Protein AF-G4TSS4-F1 (afdb_monomer_lite)

Structure (mmCIF, N/CA/C/O backbone):
data_AF-G4TSS4-F1
#
_entry.id   AF-G4TSS4-F1
#
loop_
_atom_site.group_PDB
_atom_site.id
_atom_site.type_symbol
_atom_site.label_atom_id
_atom_site.label_alt_id
_atom_site.label_comp_id
_atom_site.label_asym_id
_atom_site.label_entity_id
_atom_site.label_seq_id
_atom_site.pdbx_PDB_ins_code
_atom_site.Cartn_x
_atom_site.Cartn_y
_atom_site.Cartn_z
_atom_site.occupancy
_atom_site.B_iso_or_equiv
_atom_site.auth_seq_id
_atom_site.auth_comp_id
_atom_site.auth_asym_id
_atom_site.auth_atom_id
_atom_site.pdbx_PDB_model_num
ATOM 1 N N . MET A 1 1 ? -22.239 -10.838 -35.603 1.00 52.31 1 MET A N 1
ATOM 2 C CA . MET A 1 1 ? -21.293 -9.708 -35.626 1.00 52.31 1 MET A CA 1
ATOM 3 C C . MET A 1 1 ? -22.131 -8.462 -35.728 1.00 52.31 1 MET A C 1
ATOM 5 O O . MET A 1 1 ? -22.803 -8.299 -36.740 1.00 52.31 1 MET A O 1
ATOM 9 N N . ASP A 1 2 ? -22.192 -7.670 -34.664 1.00 73.00 2 ASP A N 1
ATOM 10 C CA . ASP A 1 2 ? -22.984 -6.444 -34.671 1.00 73.00 2 ASP A CA 1
ATOM 11 C C . ASP A 1 2 ? -22.408 -5.481 -35.719 1.00 73.00 2 ASP A C 1
ATOM 13 O O . ASP A 1 2 ? -21.207 -5.193 -35.676 1.00 73.00 2 ASP A O 1
ATOM 17 N N . PRO A 1 3 ? -23.214 -4.982 -36.671 1.00 75.56 3 PRO A N 1
ATOM 18 C CA . PRO A 1 3 ? -22.722 -4.120 -37.749 1.00 75.56 3 PRO A CA 1
ATOM 19 C C . PRO A 1 3 ? -22.049 -2.848 -37.211 1.00 75.56 3 PRO A C 1
ATOM 21 O O . PRO A 1 3 ? -21.046 -2.397 -37.754 1.00 75.56 3 PRO A O 1
ATOM 24 N N . GLN A 1 4 ? -22.509 -2.346 -36.062 1.00 80.06 4 GLN A N 1
ATOM 25 C CA . GLN A 1 4 ? -21.927 -1.189 -35.378 1.00 80.06 4 GLN A CA 1
ATOM 26 C C . GLN A 1 4 ? -20.509 -1.449 -34.836 1.00 80.06 4 GLN A C 1
ATOM 28 O O . GLN A 1 4 ? -19.672 -0.550 -34.829 1.00 80.06 4 GLN A O 1
ATOM 33 N N . ARG A 1 5 ? -20.200 -2.682 -34.410 1.00 82.69 5 ARG A N 1
ATOM 34 C CA . ARG A 1 5 ? -18.855 -3.049 -33.926 1.00 82.69 5 ARG A CA 1
ATOM 35 C C . ARG A 1 5 ? -17.846 -3.126 -35.071 1.00 82.69 5 ARG A C 1
ATOM 37 O O . ARG A 1 5 ? -16.692 -2.740 -34.897 1.00 82.69 5 ARG A O 1
ATOM 44 N N . ALA A 1 6 ? -18.284 -3.581 -36.245 1.00 83.94 6 ALA A N 1
ATOM 45 C CA . ALA A 1 6 ? -17.448 -3.627 -37.441 1.00 83.94 6 ALA A CA 1
ATOM 46 C C . ALA A 1 6 ? -17.073 -2.218 -37.936 1.00 83.94 6 ALA A C 1
ATOM 48 O O . ALA A 1 6 ? -15.916 -1.982 -38.282 1.00 83.94 6 ALA A O 1
ATOM 49 N N . GLU A 1 7 ? -18.011 -1.266 -37.893 1.00 87.56 7 GLU A N 1
ATOM 50 C CA . GLU A 1 7 ? -17.749 0.133 -38.259 1.00 87.56 7 GLU A CA 1
ATOM 51 C C . GLU A 1 7 ? -16.741 0.807 -37.313 1.00 87.56 7 GLU A C 1
ATOM 53 O O . GLU A 1 7 ? -15.805 1.459 -37.778 1.00 87.56 7 GLU A O 1
ATOM 58 N N . LEU A 1 8 ? -16.861 0.592 -35.997 1.00 87.62 8 LEU A N 1
ATOM 59 C CA . LEU A 1 8 ? -15.898 1.103 -35.009 1.00 87.62 8 LEU A CA 1
ATOM 60 C C . LEU A 1 8 ? -14.488 0.536 -35.228 1.00 87.62 8 LEU A C 1
ATOM 62 O O . LEU A 1 8 ? -13.498 1.264 -35.140 1.00 87.62 8 LEU A O 1
ATOM 66 N N . MET A 1 9 ? -14.384 -0.752 -35.563 1.00 87.69 9 MET A N 1
ATOM 67 C CA . MET A 1 9 ? -13.105 -1.395 -35.875 1.00 87.69 9 MET A CA 1
ATOM 68 C C . MET A 1 9 ? -12.478 -0.824 -37.154 1.00 87.69 9 MET A C 1
ATOM 70 O O . MET A 1 9 ? -11.274 -0.580 -37.196 1.00 87.69 9 MET A O 1
ATOM 74 N N . GLN A 1 10 ? -13.284 -0.550 -38.182 1.00 86.69 10 GLN A N 1
ATOM 75 C CA . GLN A 1 10 ? -12.811 0.055 -39.427 1.00 86.69 10 GLN A CA 1
ATOM 76 C C . GLN A 1 10 ? -12.318 1.495 -39.216 1.00 86.69 10 GLN A C 1
ATOM 78 O O . GLN A 1 10 ? -11.267 1.863 -39.743 1.00 86.69 10 GLN A O 1
ATOM 83 N N . GLN A 1 11 ? -13.020 2.280 -38.392 1.00 88.38 11 GLN A N 1
ATOM 84 C CA . GLN A 1 11 ? -12.595 3.624 -37.983 1.00 88.38 11 GLN A CA 1
ATOM 85 C C . GLN A 1 11 ? -11.304 3.597 -37.153 1.00 88.38 11 GLN A C 1
ATOM 87 O O . GLN A 1 11 ? -10.443 4.461 -37.313 1.00 88.38 11 GLN A O 1
ATOM 92 N N . ALA A 1 12 ? -11.130 2.589 -36.293 1.00 89.62 12 ALA A N 1
ATOM 93 C CA . ALA A 1 12 ? -9.898 2.400 -35.533 1.00 89.62 12 ALA A CA 1
ATOM 94 C C . ALA A 1 12 ? -8.706 2.065 -36.441 1.00 89.62 12 ALA A C 1
ATOM 96 O O . ALA A 1 12 ? -7.626 2.631 -36.274 1.00 89.62 12 ALA A O 1
ATOM 97 N N . ILE A 1 13 ? -8.900 1.195 -37.436 1.00 89.81 13 ILE A N 1
ATOM 98 C CA . ILE A 1 13 ? -7.860 0.854 -38.416 1.00 89.81 13 ILE A CA 1
ATOM 99 C C . ILE A 1 13 ? -7.505 2.080 -39.269 1.00 89.81 13 ILE A C 1
ATOM 101 O O . ILE A 1 13 ? -6.320 2.358 -39.454 1.00 89.81 13 ILE A O 1
ATOM 105 N N . SER A 1 14 ? -8.496 2.857 -39.733 1.00 88.44 14 SER A N 1
ATOM 106 C CA . SER A 1 14 ? -8.227 4.080 -40.500 1.00 88.44 14 SER A CA 1
ATOM 107 C C . SER A 1 14 ? -7.489 5.122 -39.656 1.00 88.44 14 SER A C 1
ATOM 109 O O . SER A 1 14 ? -6.502 5.686 -40.124 1.00 88.44 14 SER A O 1
ATOM 111 N N . PHE A 1 15 ? -7.893 5.310 -38.393 1.00 89.81 15 PHE A N 1
ATOM 112 C CA . PHE A 1 15 ? -7.214 6.188 -37.440 1.00 89.81 15 PHE A CA 1
ATOM 113 C C . PHE A 1 15 ? -5.762 5.759 -37.225 1.00 89.81 15 PHE A C 1
ATOM 115 O O . PHE A 1 15 ? -4.877 6.591 -37.329 1.00 89.81 15 PHE A O 1
ATOM 122 N N . LEU A 1 16 ? -5.478 4.473 -37.002 1.00 88.56 16 LEU A N 1
ATOM 123 C CA . LEU A 1 16 ? -4.110 3.966 -36.806 1.00 88.56 16 LEU A CA 1
ATOM 124 C C . LEU A 1 16 ? -3.248 3.992 -38.086 1.00 88.56 16 LEU A C 1
ATOM 126 O O . LEU A 1 16 ? -2.015 3.942 -38.011 1.00 88.56 16 LEU A O 1
ATOM 130 N N . SER A 1 17 ? -3.882 4.058 -39.260 1.00 86.44 17 SER A N 1
ATOM 131 C CA . SER A 1 17 ? -3.203 4.161 -40.555 1.00 86.44 17 SER A CA 1
ATOM 132 C C . SER A 1 17 ? -2.814 5.593 -40.952 1.00 86.44 17 SER A C 1
ATOM 134 O O . SER A 1 17 ? -1.936 5.769 -41.800 1.00 86.44 17 SER A O 1
ATOM 136 N N . ASP A 1 18 ? -3.425 6.601 -40.326 1.00 88.69 18 ASP A N 1
ATOM 137 C CA . ASP A 1 18 ? -3.193 8.018 -40.611 1.00 88.69 18 ASP A CA 1
ATOM 138 C C . ASP A 1 18 ? -1.771 8.457 -40.179 1.00 88.69 18 ASP A C 1
ATOM 140 O O . ASP A 1 18 ? -1.345 8.189 -39.050 1.00 88.69 18 ASP A O 1
ATOM 144 N N . PRO A 1 19 ? -0.998 9.141 -41.043 1.00 84.12 19 PRO A N 1
ATOM 145 C CA . PRO A 1 19 ? 0.304 9.706 -40.688 1.00 84.12 19 PRO A CA 1
ATOM 146 C C . PRO A 1 19 ? 0.312 10.568 -39.415 1.00 84.12 19 PRO A C 1
ATOM 148 O O . PRO A 1 19 ? 1.272 10.499 -38.647 1.00 84.12 19 PRO A O 1
ATOM 151 N N . HIS A 1 20 ? -0.745 11.344 -39.157 1.00 79.12 20 HIS A N 1
ATOM 152 C CA . HIS A 1 20 ? -0.801 12.273 -38.020 1.00 79.12 20 HIS A CA 1
ATOM 153 C C . HIS A 1 20 ? -1.006 11.576 -36.670 1.00 79.12 20 HIS A C 1
ATOM 155 O O . HIS A 1 20 ? -0.602 12.083 -35.622 1.00 79.12 20 HIS A O 1
ATOM 161 N N . THR A 1 21 ? -1.606 10.389 -36.668 1.00 82.88 21 THR A N 1
ATOM 162 C CA . THR A 1 21 ? -1.812 9.601 -35.448 1.00 82.88 21 THR A CA 1
ATOM 163 C C . THR A 1 21 ? -0.591 8.737 -35.150 1.00 82.88 21 THR A C 1
ATOM 165 O O . THR A 1 21 ? -0.293 8.473 -33.986 1.00 82.88 21 THR A O 1
ATOM 168 N N . ARG A 1 22 ? 0.185 8.350 -36.172 1.00 78.69 22 ARG A N 1
ATOM 169 C CA . ARG A 1 22 ? 1.443 7.603 -36.012 1.00 78.69 22 ARG A CA 1
ATOM 170 C C . ARG A 1 22 ? 2.522 8.384 -35.275 1.00 78.69 22 ARG A C 1
ATOM 172 O O . ARG A 1 22 ? 3.312 7.762 -34.571 1.00 78.69 22 ARG A O 1
ATOM 179 N N . SER A 1 23 ? 2.532 9.713 -35.389 1.00 80.12 23 SER A N 1
ATOM 180 C CA . SER A 1 23 ? 3.432 10.578 -34.616 1.00 80.12 23 SER A CA 1
ATOM 181 C C . SER A 1 23 ? 3.071 10.677 -33.129 1.00 80.12 23 SER A C 1
ATOM 183 O O . SER A 1 23 ? 3.884 11.155 -32.344 1.00 80.12 23 SER A O 1
ATOM 185 N N . SER A 1 24 ? 1.876 10.232 -32.722 1.00 83.75 24 SER A N 1
ATOM 186 C CA . SER A 1 24 ? 1.467 10.210 -31.313 1.00 83.75 24 SER A CA 1
ATOM 187 C C . SER A 1 24 ? 1.945 8.943 -30.591 1.00 83.75 24 SER A C 1
ATOM 189 O O . SER A 1 24 ? 2.143 7.874 -31.188 1.00 83.75 24 SER A O 1
ATOM 191 N N . THR A 1 25 ? 2.143 9.045 -29.275 1.00 88.06 25 THR A N 1
ATOM 192 C CA . THR A 1 25 ? 2.622 7.910 -28.472 1.00 88.06 25 THR A CA 1
ATOM 193 C C . THR A 1 25 ? 1.610 6.759 -28.488 1.00 88.06 25 THR A C 1
ATOM 195 O O . THR A 1 25 ? 0.409 6.949 -28.689 1.00 88.06 25 THR A O 1
ATOM 198 N N . LEU A 1 26 ? 2.084 5.523 -28.315 1.00 85.69 26 LEU A N 1
ATOM 199 C CA . LEU A 1 26 ? 1.218 4.337 -28.358 1.00 85.69 26 LEU A CA 1
ATOM 200 C C . LEU A 1 26 ? 0.150 4.371 -27.249 1.00 85.69 26 LEU A C 1
ATOM 202 O O . LEU A 1 26 ? -0.999 4.022 -27.501 1.00 85.69 26 LEU A O 1
ATOM 206 N N . VAL A 1 27 ? 0.501 4.896 -26.072 1.00 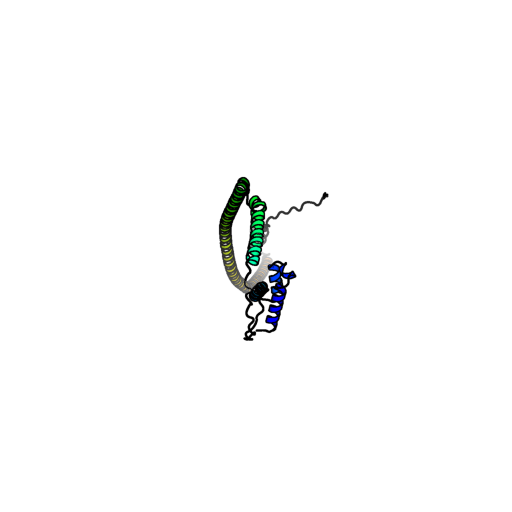88.94 27 VAL A N 1
ATOM 207 C CA . VAL A 1 27 ? -0.416 5.089 -24.937 1.00 88.94 27 VAL A CA 1
ATOM 208 C C . VAL A 1 27 ? -1.569 6.031 -25.298 1.00 88.94 27 VAL A C 1
ATOM 210 O O . VAL A 1 27 ? -2.727 5.700 -25.063 1.00 88.94 27 VAL A O 1
ATOM 213 N N . GLN A 1 28 ? -1.281 7.163 -25.952 1.00 88.44 28 GLN A N 1
ATOM 214 C CA . GLN A 1 28 ? -2.312 8.117 -26.383 1.00 88.44 28 GLN A CA 1
ATOM 215 C C . GLN A 1 28 ? -3.265 7.522 -27.427 1.00 88.44 28 GLN A C 1
ATOM 217 O O . GLN A 1 28 ? -4.465 7.794 -27.400 1.00 88.44 28 GLN A O 1
ATOM 222 N N . ARG A 1 29 ? -2.752 6.676 -28.331 1.00 88.25 29 ARG A N 1
ATOM 223 C CA . ARG A 1 29 ? -3.579 5.972 -29.324 1.00 88.25 29 ARG A CA 1
ATOM 224 C C . ARG A 1 29 ? -4.501 4.944 -28.681 1.00 88.25 29 ARG A C 1
ATOM 226 O O . ARG A 1 29 ? -5.664 4.876 -29.066 1.00 88.25 29 ARG A O 1
ATOM 233 N N . ILE A 1 30 ? -4.006 4.180 -27.706 1.00 89.75 30 ILE A N 1
ATOM 234 C CA . ILE A 1 30 ? -4.825 3.216 -26.957 1.00 89.75 30 ILE A CA 1
ATOM 235 C C . ILE A 1 30 ? -5.933 3.951 -26.204 1.00 89.75 30 ILE A C 1
ATOM 237 O O . ILE A 1 30 ? -7.099 3.627 -26.395 1.00 89.75 30 ILE A O 1
ATOM 241 N N . GLN A 1 31 ? -5.597 5.006 -25.460 1.00 89.81 31 GLN A N 1
ATOM 242 C CA . GLN A 1 31 ? -6.573 5.766 -24.676 1.00 89.81 31 GLN A CA 1
ATOM 243 C C . GLN A 1 31 ? -7.665 6.406 -25.552 1.00 89.81 31 GLN A C 1
ATOM 245 O O . GLN A 1 31 ? -8.838 6.439 -25.177 1.00 89.81 31 GLN A O 1
ATOM 250 N N . PHE A 1 32 ? -7.312 6.880 -26.754 1.00 88.38 32 PHE A N 1
ATOM 251 C CA . PHE A 1 32 ? -8.295 7.385 -27.713 1.00 88.38 32 PHE A CA 1
ATOM 252 C C . PHE A 1 32 ? -9.234 6.279 -28.207 1.00 88.38 32 PHE A C 1
ATOM 254 O O . PHE A 1 32 ? -10.444 6.490 -28.267 1.00 88.38 32 PHE A O 1
ATOM 261 N N . LEU A 1 33 ? -8.712 5.094 -28.526 1.00 91.19 33 LEU A N 1
ATOM 262 C CA . LEU A 1 33 ? -9.530 3.965 -28.974 1.00 91.19 33 LEU A CA 1
ATOM 263 C C . LEU A 1 33 ? -10.415 3.399 -27.850 1.00 91.19 33 LEU A C 1
ATOM 265 O O . LEU A 1 33 ? -11.571 3.065 -28.103 1.00 91.19 33 LEU A O 1
ATOM 269 N N . GLU A 1 34 ? -9.932 3.391 -26.608 1.00 89.50 34 GLU A N 1
ATOM 270 C CA . GLU A 1 34 ? -10.730 3.060 -25.420 1.00 89.50 34 GLU A CA 1
ATOM 271 C C . GLU A 1 34 ? -11.867 4.071 -25.219 1.00 89.50 34 GLU A C 1
ATOM 273 O O . GLU A 1 34 ? -13.018 3.683 -25.018 1.00 89.50 34 GLU A O 1
ATOM 278 N N . SER A 1 35 ? -11.590 5.373 -25.387 1.00 87.94 35 SER A N 1
ATOM 279 C CA . SER A 1 35 ? -12.615 6.430 -25.316 1.00 87.94 35 SER A CA 1
ATOM 280 C C . SER A 1 35 ? -13.690 6.308 -26.406 1.00 87.94 35 SER A C 1
ATOM 282 O O . SER A 1 35 ? -14.817 6.771 -26.234 1.00 87.94 35 SER A O 1
ATOM 284 N N . ARG A 1 36 ? -13.360 5.653 -27.527 1.00 85.44 36 ARG A N 1
ATOM 285 C CA . ARG A 1 36 ? -14.275 5.352 -28.639 1.00 85.44 36 ARG A CA 1
ATOM 286 C C . ARG A 1 36 ? -15.096 4.078 -28.415 1.00 85.44 36 ARG A C 1
ATOM 288 O O . ARG A 1 36 ? -15.920 3.744 -29.263 1.00 85.44 36 ARG A O 1
ATOM 295 N N . GLY A 1 37 ? -14.911 3.396 -27.283 1.00 86.06 37 GLY A N 1
ATOM 296 C CA . GLY A 1 37 ? -15.676 2.209 -26.898 1.00 86.06 37 GLY A CA 1
ATOM 297 C C . GLY A 1 37 ? -15.111 0.890 -27.431 1.00 86.06 37 GLY A C 1
ATOM 298 O O . GLY A 1 37 ? -15.818 -0.125 -27.403 1.00 86.06 37 GLY A O 1
ATOM 299 N N . LEU A 1 38 ? -13.863 0.887 -27.919 1.00 85.06 38 LEU A N 1
ATOM 300 C CA . LEU A 1 38 ? -13.172 -0.349 -28.269 1.00 85.06 38 LEU A CA 1
ATOM 301 C C . LEU A 1 38 ? -12.637 -1.025 -27.007 1.00 85.06 38 LEU A C 1
ATOM 303 O O . LEU A 1 38 ? -12.094 -0.385 -26.110 1.00 85.06 38 LEU A O 1
ATOM 307 N N . THR A 1 39 ? -12.784 -2.342 -26.962 1.00 87.56 39 THR A N 1
ATOM 308 C CA . THR A 1 39 ? -12.188 -3.174 -25.913 1.00 87.56 39 THR A CA 1
ATOM 309 C C . THR A 1 39 ? -10.703 -3.412 -26.191 1.00 87.56 39 THR A C 1
ATOM 311 O O . THR A 1 39 ? -10.277 -3.388 -27.348 1.00 87.56 39 THR A O 1
ATOM 314 N N . GLY A 1 40 ? -9.905 -3.683 -25.151 1.00 84.81 40 GLY A N 1
ATOM 315 C CA . GLY A 1 40 ? -8.462 -3.931 -25.291 1.00 84.81 40 GLY A CA 1
ATOM 316 C C . GLY A 1 40 ? -8.123 -4.973 -26.368 1.00 84.81 40 GLY A C 1
ATOM 317 O O . GLY A 1 40 ? -7.256 -4.735 -27.205 1.00 84.81 40 GLY A O 1
ATOM 318 N N . ASP A 1 41 ? -8.896 -6.062 -26.447 1.00 86.25 41 ASP A N 1
ATOM 319 C CA . ASP A 1 41 ? -8.717 -7.124 -27.450 1.00 86.25 41 ASP A CA 1
ATOM 320 C C . ASP A 1 41 ? -9.011 -6.675 -28.894 1.00 86.25 41 ASP A C 1
ATOM 322 O O . ASP A 1 41 ? -8.457 -7.207 -29.862 1.00 86.25 41 ASP A O 1
ATOM 326 N N . GLU A 1 42 ? -9.925 -5.721 -29.085 1.00 88.88 42 GLU A N 1
ATOM 327 C CA . GLU A 1 42 ? -10.219 -5.119 -30.393 1.00 88.88 42 GLU A CA 1
ATOM 328 C C . GLU A 1 42 ? -9.125 -4.121 -30.794 1.00 88.88 42 GLU A C 1
ATOM 330 O O . GLU A 1 42 ? -8.719 -4.091 -31.957 1.00 88.88 42 GLU A O 1
ATOM 335 N N . ILE A 1 43 ? -8.598 -3.364 -29.827 1.00 89.62 43 ILE A N 1
ATOM 336 C CA . ILE A 1 43 ? -7.503 -2.405 -30.021 1.00 89.62 43 ILE A CA 1
ATOM 337 C C . ILE A 1 43 ? -6.230 -3.128 -30.462 1.00 89.62 43 ILE A C 1
ATOM 339 O O . ILE A 1 43 ? -5.615 -2.735 -31.455 1.00 89.62 43 ILE A O 1
ATOM 343 N N . THR A 1 44 ? -5.862 -4.222 -29.789 1.00 88.94 44 THR A N 1
ATOM 344 C CA . THR A 1 44 ? -4.694 -5.029 -30.166 1.00 88.94 44 THR A CA 1
ATOM 345 C C . THR A 1 44 ? -4.821 -5.551 -31.596 1.00 88.94 44 THR A C 1
ATOM 347 O O . THR A 1 44 ? -3.890 -5.401 -32.386 1.00 88.94 44 THR A O 1
ATOM 350 N N . ARG A 1 45 ? -5.996 -6.079 -31.973 1.00 85.44 45 ARG A N 1
ATOM 351 C CA . ARG A 1 45 ? -6.259 -6.553 -33.343 1.00 85.44 45 ARG A CA 1
ATOM 352 C C . ARG A 1 45 ? -6.163 -5.429 -34.375 1.00 85.44 45 ARG A C 1
ATOM 354 O O . ARG A 1 45 ? -5.535 -5.621 -35.416 1.00 85.44 45 ARG A O 1
ATOM 361 N N . ALA A 1 46 ? -6.724 -4.255 -34.087 1.00 87.56 46 ALA A N 1
ATOM 362 C CA . ALA A 1 46 ? -6.652 -3.099 -34.978 1.00 87.56 46 ALA A CA 1
ATOM 363 C C . ALA A 1 46 ? -5.205 -2.615 -35.186 1.00 87.56 46 ALA A C 1
ATOM 365 O O . ALA A 1 46 ? -4.824 -2.310 -36.315 1.00 87.56 46 ALA A O 1
ATOM 366 N N . ILE A 1 47 ? -4.374 -2.613 -34.135 1.00 87.50 47 ILE A N 1
ATOM 367 C CA . ILE A 1 47 ? -2.944 -2.268 -34.219 1.00 87.50 47 ILE A CA 1
ATOM 368 C C . ILE A 1 47 ? -2.182 -3.284 -35.073 1.00 87.50 47 ILE A C 1
ATOM 370 O O . ILE A 1 47 ? -1.394 -2.886 -35.932 1.00 87.50 47 ILE A O 1
ATOM 374 N N . THR A 1 48 ? -2.430 -4.584 -34.888 1.00 87.31 48 THR A N 1
ATOM 375 C CA . THR A 1 48 ? -1.803 -5.636 -35.701 1.00 87.31 48 THR A CA 1
ATOM 376 C C . THR A 1 48 ? -2.147 -5.476 -37.183 1.00 87.31 48 THR A C 1
ATOM 378 O O . THR A 1 48 ? -1.250 -5.513 -38.023 1.00 87.31 48 THR A O 1
ATOM 381 N N . ILE A 1 49 ? -3.422 -5.236 -37.508 1.00 83.75 49 ILE A N 1
ATOM 382 C CA . ILE A 1 49 ? -3.887 -5.047 -38.891 1.00 83.75 49 ILE A CA 1
ATOM 383 C C . ILE A 1 49 ? -3.313 -3.756 -39.493 1.00 83.75 49 ILE A C 1
ATOM 385 O O . ILE A 1 49 ? -2.798 -3.771 -40.611 1.00 83.75 49 ILE A O 1
ATOM 389 N N . ALA A 1 50 ? -3.336 -2.647 -38.749 1.00 83.31 50 ALA A N 1
ATOM 390 C CA . ALA A 1 50 ? -2.789 -1.372 -39.208 1.00 83.31 50 ALA A CA 1
ATOM 391 C C . ALA A 1 50 ? -1.276 -1.459 -39.475 1.00 83.31 50 ALA A C 1
ATOM 393 O O . ALA A 1 50 ? -0.797 -0.912 -40.468 1.00 83.31 50 ALA A O 1
ATOM 394 N N . ASN A 1 51 ? -0.525 -2.193 -38.650 1.00 80.62 51 ASN A N 1
ATOM 395 C CA . ASN A 1 51 ? 0.903 -2.427 -38.870 1.00 80.62 51 ASN A CA 1
ATOM 396 C C . ASN A 1 51 ? 1.154 -3.362 -40.070 1.00 80.62 51 ASN A C 1
ATOM 398 O O . ASN A 1 51 ? 2.037 -3.113 -40.884 1.00 80.62 51 ASN A O 1
ATOM 402 N N . GLN A 1 52 ? 0.323 -4.391 -40.254 1.00 74.31 52 GLN A N 1
ATOM 403 C CA . GLN A 1 52 ? 0.421 -5.302 -41.399 1.00 74.31 52 GLN A CA 1
ATOM 404 C C . GLN A 1 52 ? 0.097 -4.610 -42.734 1.00 74.31 52 GLN A C 1
ATOM 406 O O . GLN A 1 52 ? 0.709 -4.921 -43.754 1.00 74.31 52 GLN A O 1
ATOM 411 N N . SER A 1 53 ? -0.794 -3.613 -42.732 1.00 61.38 53 SER A N 1
ATOM 412 C CA . SER A 1 53 ? -1.126 -2.825 -43.927 1.00 61.38 53 SER A CA 1
ATOM 413 C C . SER A 1 53 ? 0.027 -1.944 -44.447 1.00 61.38 53 SER A C 1
ATOM 415 O O . SER A 1 53 ? 0.010 -1.548 -45.609 1.00 61.38 53 SER A O 1
ATOM 417 N N . ILE A 1 54 ? 1.069 -1.698 -43.638 1.00 55.59 54 ILE A N 1
ATOM 418 C CA . ILE A 1 54 ? 2.316 -1.032 -44.068 1.00 55.59 54 ILE A CA 1
ATOM 419 C C . ILE A 1 54 ? 3.184 -1.961 -44.927 1.00 55.59 54 ILE A C 1
ATOM 421 O O . ILE A 1 54 ? 3.889 -1.504 -45.824 1.00 55.59 54 ILE A O 1
ATOM 425 N N . VAL A 1 55 ? 3.150 -3.268 -44.657 1.00 50.84 55 VAL A N 1
ATOM 426 C CA . VAL A 1 55 ? 4.072 -4.244 -45.263 1.00 50.84 55 VAL A CA 1
ATOM 427 C C . VAL A 1 55 ? 3.629 -4.643 -46.678 1.00 50.84 55 VAL A C 1
ATOM 429 O O . VAL A 1 55 ? 4.442 -5.088 -47.481 1.00 50.84 55 VAL A O 1
ATOM 432 N N . ASN A 1 56 ? 2.370 -4.383 -47.041 1.00 47.00 56 ASN A N 1
ATOM 433 C CA . ASN A 1 56 ? 1.798 -4.717 -48.348 1.00 47.00 56 ASN A CA 1
ATOM 434 C C . ASN A 1 56 ? 1.640 -3.501 -49.282 1.00 47.00 56 ASN A C 1
ATOM 436 O O . ASN A 1 56 ? 0.710 -3.431 -50.084 1.00 47.00 56 ASN A O 1
ATOM 440 N N . GLY A 1 57 ? 2.591 -2.565 -49.239 1.00 45.28 57 GLY A N 1
ATOM 441 C CA . GLY A 1 57 ? 2.713 -1.439 -50.177 1.00 45.28 57 GLY A CA 1
ATOM 442 C C . GLY A 1 57 ? 3.183 -1.815 -51.588 1.00 45.28 57 GLY A C 1
ATOM 443 O O . GLY A 1 57 ? 3.807 -1.001 -52.263 1.00 45.28 57 GLY A O 1
ATOM 444 N N . GLY A 1 58 ? 2.912 -3.034 -52.051 1.00 43.31 58 GLY A N 1
ATOM 445 C CA . GLY A 1 58 ? 3.233 -3.399 -53.420 1.00 43.31 58 GLY A CA 1
ATOM 446 C C . GLY A 1 58 ? 3.079 -4.867 -53.721 1.00 43.31 58 GLY A C 1
ATOM 447 O O . GLY A 1 58 ? 4.082 -5.472 -54.042 1.00 43.31 58 GLY A O 1
ATOM 448 N N . GLN A 1 59 ? 1.862 -5.418 -53.674 1.00 36.38 59 GLN A N 1
ATOM 449 C CA . GLN A 1 59 ? 1.456 -6.503 -54.576 1.00 36.38 59 GLN A CA 1
ATOM 450 C C . GLN A 1 59 ? -0.054 -6.435 -54.815 1.00 36.38 59 GLN A C 1
ATOM 452 O O . GLN A 1 59 ? -0.865 -6.566 -53.902 1.00 36.38 59 GLN A O 1
ATOM 457 N N . VAL A 1 60 ? -0.406 -6.186 -56.073 1.00 42.41 60 VAL A N 1
ATOM 458 C CA . VAL A 1 60 ? -1.774 -6.216 -56.590 1.00 42.41 60 VAL A CA 1
ATOM 459 C C . VAL A 1 60 ? -2.222 -7.684 -56.665 1.00 42.41 60 VAL A C 1
ATOM 461 O O . VAL A 1 60 ? -1.465 -8.503 -57.193 1.00 42.41 60 VAL A O 1
ATOM 464 N N . PRO A 1 61 ? -3.416 -8.053 -56.167 1.00 43.16 61 PRO A N 1
ATOM 465 C CA . PRO A 1 61 ? -3.912 -9.414 -56.280 1.00 43.16 61 PRO A CA 1
ATOM 466 C C . PRO A 1 61 ? -4.545 -9.596 -57.663 1.00 43.16 61 PRO A C 1
ATOM 468 O O . PRO A 1 61 ? -5.623 -9.070 -57.932 1.00 43.16 61 PRO A O 1
ATOM 471 N N . TYR A 1 62 ? -3.886 -10.344 -58.547 1.00 37.16 62 TYR A N 1
ATOM 472 C CA . TYR A 1 62 ? -4.516 -10.826 -59.774 1.00 37.16 62 TYR A CA 1
ATOM 473 C C . TYR A 1 62 ? -5.023 -12.242 -59.549 1.00 37.16 62 TYR A C 1
ATOM 475 O O . TYR A 1 62 ? -4.267 -13.184 -59.315 1.00 37.16 62 TYR A O 1
ATOM 483 N N . THR A 1 63 ? -6.343 -12.348 -59.592 1.00 40.62 63 THR A N 1
ATOM 484 C CA . THR A 1 63 ? -7.089 -13.592 -59.659 1.00 40.62 63 THR A CA 1
ATOM 485 C C . THR A 1 63 ? -6.910 -14.237 -61.037 1.00 40.62 63 THR A C 1
ATOM 487 O O . THR A 1 63 ? -6.644 -13.580 -62.042 1.00 40.62 63 THR A O 1
ATOM 490 N N . ALA A 1 64 ? -6.992 -15.563 -61.045 1.00 44.00 64 ALA A N 1
ATOM 491 C CA . ALA A 1 64 ? -6.633 -16.451 -62.139 1.00 44.00 64 ALA A CA 1
ATOM 492 C C . ALA A 1 64 ? -7.482 -16.297 -63.420 1.00 44.00 64 ALA A C 1
ATOM 494 O O . ALA A 1 64 ? -8.707 -16.227 -63.366 1.00 44.00 64 ALA A O 1
ATOM 495 N N . GLY A 1 65 ? -6.809 -16.390 -64.572 1.00 42.25 65 GLY A N 1
ATOM 496 C CA . GLY A 1 65 ? -7.388 -16.678 -65.889 1.00 42.25 65 GLY A CA 1
ATOM 497 C C . GLY A 1 65 ? -6.282 -16.789 -66.955 1.00 42.25 65 GLY A C 1
ATOM 498 O O . GLY A 1 65 ? -5.512 -15.842 -67.101 1.00 42.25 65 GLY A O 1
ATOM 499 N N . PRO A 1 66 ? -6.129 -17.913 -67.685 1.00 44.94 66 PRO A N 1
ATOM 500 C CA . PRO A 1 66 ? -5.080 -18.042 -68.691 1.00 44.94 66 PRO A CA 1
ATOM 501 C C . PRO A 1 66 ? -5.515 -17.363 -69.997 1.00 44.94 66 PRO A C 1
ATOM 503 O O . PRO A 1 66 ? -6.404 -17.851 -70.691 1.00 44.94 66 PRO A O 1
ATOM 506 N N . ALA A 1 67 ? -4.871 -16.247 -70.344 1.00 40.78 67 ALA A N 1
ATOM 507 C CA . ALA A 1 67 ? -4.959 -15.636 -71.668 1.00 40.78 67 ALA A CA 1
ATOM 508 C C . ALA A 1 67 ? -3.647 -15.889 -72.425 1.00 40.78 67 ALA A C 1
ATOM 510 O O . ALA A 1 67 ? -2.570 -15.453 -72.023 1.00 40.78 67 ALA A O 1
ATOM 511 N N . THR A 1 68 ? -3.745 -16.639 -73.517 1.00 48.12 68 THR A N 1
ATOM 512 C CA . THR A 1 68 ? -2.659 -16.964 -74.442 1.00 48.12 68 THR A CA 1
ATOM 513 C C . THR A 1 68 ? -2.188 -15.713 -75.191 1.00 48.12 68 THR A C 1
ATOM 515 O O . THR A 1 68 ? -2.941 -15.153 -75.987 1.00 48.12 68 THR A O 1
ATOM 518 N N . LEU A 1 69 ? -0.940 -15.294 -74.971 1.00 43.22 69 LEU A N 1
ATOM 519 C CA . LEU A 1 69 ? -0.235 -14.317 -75.811 1.00 43.22 69 LEU A CA 1
ATOM 520 C C . LEU A 1 69 ? 0.393 -15.035 -77.025 1.00 43.22 69 LEU A C 1
ATOM 522 O O . LEU A 1 69 ? 0.965 -16.114 -76.844 1.00 43.22 69 LEU A O 1
ATOM 526 N N . PRO A 1 70 ? 0.324 -14.478 -78.251 1.00 44.25 70 PRO A N 1
ATOM 527 C CA . PRO A 1 70 ? 1.023 -15.042 -79.399 1.00 44.25 70 PRO A CA 1
ATOM 528 C C . PRO A 1 70 ? 2.532 -14.804 -79.246 1.00 44.25 70 PRO A C 1
ATOM 530 O O . PRO A 1 70 ? 2.975 -13.703 -78.923 1.00 44.25 70 PRO A O 1
ATOM 533 N N . GLY A 1 71 ? 3.314 -15.867 -79.441 1.00 52.62 71 GLY A N 1
ATOM 534 C CA . GLY A 1 71 ? 4.754 -15.895 -79.204 1.00 52.62 71 GLY A CA 1
ATOM 535 C C . GLY A 1 71 ? 5.535 -14.867 -80.020 1.00 52.62 71 GLY A C 1
ATOM 536 O O . GLY A 1 71 ? 5.432 -14.805 -81.244 1.00 52.62 71 GLY A O 1
ATOM 537 N N . GLN A 1 72 ? 6.380 -14.112 -79.324 1.00 44.97 72 GLN A N 1
ATOM 538 C CA . GLN A 1 72 ? 7.445 -13.320 -79.917 1.00 44.97 72 GLN A CA 1
ATOM 539 C C . GLN A 1 72 ? 8.759 -14.032 -79.586 1.00 44.97 72 GLN A C 1
ATOM 541 O O . GLN A 1 72 ? 9.251 -13.972 -78.461 1.00 44.97 72 GLN A O 1
ATOM 546 N N . ASN A 1 73 ? 9.286 -14.781 -80.558 1.00 50.59 73 ASN A N 1
ATOM 547 C CA . ASN A 1 73 ? 10.637 -15.333 -80.480 1.00 50.59 73 ASN A CA 1
ATOM 548 C C . ASN A 1 73 ? 11.624 -14.159 -80.335 1.00 50.59 73 ASN A C 1
ATOM 550 O O . ASN A 1 73 ? 11.595 -13.263 -81.185 1.00 50.59 73 ASN A O 1
ATOM 554 N N . PRO A 1 74 ? 12.501 -14.127 -79.315 1.00 54.19 74 PRO A N 1
ATOM 555 C CA . PRO A 1 74 ? 13.555 -13.127 -79.262 1.00 54.19 74 PRO A CA 1
ATOM 556 C C . PRO A 1 74 ? 14.520 -13.375 -80.426 1.00 54.19 74 PRO A C 1
ATOM 558 O O . PRO A 1 74 ? 15.152 -14.424 -80.513 1.00 54.19 74 PRO A O 1
ATOM 561 N N . VAL A 1 75 ? 14.613 -12.416 -81.347 1.00 56.03 75 VAL A N 1
ATOM 562 C CA . VAL A 1 75 ? 15.601 -12.429 -82.429 1.00 56.03 75 VAL A CA 1
ATOM 563 C C . VAL A 1 75 ? 16.985 -12.296 -81.793 1.00 56.03 75 VAL A C 1
ATOM 565 O O . VAL A 1 75 ? 17.351 -11.228 -81.308 1.00 56.03 75 VAL A O 1
ATOM 568 N N . HIS A 1 76 ? 17.752 -13.385 -81.758 1.00 59.28 76 HIS A N 1
ATOM 569 C CA . HIS A 1 76 ? 19.161 -13.346 -81.373 1.00 59.28 76 HIS A CA 1
ATOM 570 C C . HIS A 1 76 ? 19.937 -12.689 -82.519 1.00 59.28 76 HIS A C 1
ATOM 572 O O . HIS A 1 76 ? 20.124 -13.294 -83.574 1.00 59.28 76 HIS A O 1
ATOM 578 N N . VAL A 1 77 ? 20.362 -11.440 -82.341 1.00 70.25 77 VAL A N 1
ATOM 579 C CA . VAL A 1 77 ? 21.342 -10.820 -83.240 1.00 70.25 77 VAL A CA 1
ATOM 580 C C . VAL A 1 77 ? 22.691 -11.492 -82.945 1.00 70.25 77 VAL A C 1
ATOM 582 O O . VAL A 1 77 ? 23.111 -11.468 -81.784 1.00 70.25 77 VAL A O 1
ATOM 585 N N . PRO A 1 78 ? 23.349 -12.164 -83.909 1.00 75.44 78 PRO A N 1
ATOM 586 C CA . PRO A 1 78 ? 24.675 -12.725 -83.673 1.00 75.44 78 PRO A CA 1
ATOM 587 C C . PRO A 1 78 ? 25.647 -11.572 -83.405 1.00 75.44 78 PRO A C 1
ATOM 589 O O . PRO A 1 78 ? 25.695 -10.613 -84.169 1.00 75.44 78 PRO A O 1
ATOM 592 N N . TRP A 1 79 ? 26.377 -11.646 -82.293 1.00 77.44 79 TRP A N 1
ATOM 593 C CA . TRP A 1 79 ? 27.303 -10.593 -81.881 1.00 77.44 79 TRP A CA 1
ATOM 594 C C . TRP A 1 79 ? 28.497 -10.562 -82.833 1.00 77.44 79 TRP A C 1
ATOM 596 O O . TRP A 1 79 ? 29.221 -11.554 -82.958 1.00 77.44 79 TRP A O 1
ATOM 606 N N . ASP A 1 80 ? 28.718 -9.426 -83.490 1.00 85.12 80 ASP A N 1
ATOM 607 C CA . ASP A 1 80 ? 29.889 -9.238 -84.340 1.00 85.12 80 ASP A CA 1
ATOM 608 C C . ASP A 1 80 ? 31.153 -9.106 -83.472 1.00 85.12 80 ASP A C 1
ATOM 610 O O . ASP A 1 80 ? 31.118 -8.639 -82.334 1.00 85.12 80 ASP A O 1
ATOM 614 N N . TRP A 1 81 ? 32.328 -9.446 -84.013 1.00 88.31 81 TRP A N 1
ATOM 615 C CA . TRP A 1 81 ? 33.630 -9.238 -83.343 1.00 88.31 81 TRP A CA 1
ATOM 616 C C . TRP A 1 81 ? 33.842 -7.787 -82.857 1.00 88.31 81 TRP A C 1
ATOM 618 O O . TRP A 1 81 ? 34.614 -7.535 -81.931 1.00 88.31 81 TRP A O 1
ATOM 628 N N . ARG A 1 82 ? 33.125 -6.834 -83.466 1.00 85.06 82 ARG A N 1
ATOM 629 C CA . ARG A 1 82 ? 33.060 -5.425 -83.062 1.00 85.06 82 ARG A CA 1
ATOM 630 C C . ARG A 1 82 ? 32.322 -5.240 -81.742 1.00 85.06 82 ARG A C 1
ATOM 632 O O . ARG A 1 82 ? 32.799 -4.483 -80.906 1.00 85.06 82 ARG A O 1
ATOM 639 N N . ASP A 1 83 ? 31.232 -5.964 -81.522 1.00 82.00 83 ASP A N 1
ATOM 640 C CA . ASP A 1 83 ? 30.492 -5.933 -80.261 1.00 82.00 83 ASP A CA 1
ATOM 641 C C . ASP A 1 83 ? 31.299 -6.581 -79.136 1.00 82.00 83 ASP A C 1
ATOM 643 O O . ASP A 1 83 ? 31.250 -6.103 -78.009 1.00 82.00 83 ASP A O 1
ATOM 647 N N . TYR A 1 84 ? 32.137 -7.582 -79.435 1.00 86.69 84 TYR A N 1
ATOM 648 C CA . TYR A 1 84 ? 33.123 -8.089 -78.472 1.00 86.69 84 TYR A CA 1
ATOM 649 C C . TYR A 1 84 ? 34.184 -7.045 -78.117 1.00 86.69 84 TYR A C 1
ATOM 651 O O . TYR A 1 84 ? 34.565 -6.936 -76.953 1.00 86.69 84 TYR A O 1
ATOM 659 N N . PHE A 1 85 ? 34.645 -6.249 -79.085 1.00 88.88 85 PHE A N 1
ATOM 660 C CA . PHE A 1 85 ? 35.579 -5.158 -78.813 1.00 88.88 85 PHE A CA 1
ATOM 661 C C . PHE A 1 85 ? 34.920 -4.032 -78.005 1.00 88.88 85 PHE A C 1
ATOM 663 O O . PHE A 1 85 ? 35.493 -3.571 -77.020 1.00 88.88 85 PHE A O 1
ATOM 670 N N . ILE A 1 86 ? 33.699 -3.629 -78.363 1.00 87.62 86 ILE A N 1
ATOM 671 C CA . ILE A 1 86 ? 32.934 -2.614 -77.630 1.00 87.62 86 ILE A CA 1
ATOM 672 C C . ILE A 1 86 ? 32.637 -3.112 -76.214 1.00 87.62 86 ILE A C 1
ATOM 674 O O . ILE A 1 86 ? 32.894 -2.391 -75.256 1.00 87.62 86 ILE A O 1
ATOM 678 N N . ALA A 1 87 ? 32.191 -4.358 -76.052 1.00 87.19 87 ALA A N 1
ATOM 679 C CA . ALA A 1 87 ? 31.965 -4.961 -74.745 1.00 87.19 87 ALA A CA 1
ATOM 680 C C . ALA A 1 87 ? 33.257 -5.047 -73.926 1.00 87.19 87 ALA A C 1
ATOM 682 O O . ALA A 1 87 ? 33.232 -4.738 -72.738 1.00 87.19 87 ALA A O 1
ATOM 683 N N . ALA A 1 88 ? 34.392 -5.393 -74.540 1.00 90.94 88 ALA A N 1
ATOM 684 C CA . ALA A 1 88 ? 35.683 -5.437 -73.859 1.00 90.94 88 ALA A CA 1
ATOM 685 C C . ALA A 1 88 ? 36.151 -4.045 -73.408 1.00 90.94 88 ALA A C 1
ATOM 687 O O . ALA A 1 88 ? 36.601 -3.891 -72.276 1.00 90.94 88 ALA A O 1
ATOM 688 N N . VAL A 1 89 ? 36.009 -3.018 -74.250 1.00 93.62 89 VAL A N 1
ATOM 689 C CA . VAL A 1 89 ? 36.389 -1.638 -73.908 1.00 93.62 89 VAL A CA 1
ATOM 690 C C . VAL A 1 89 ? 35.445 -1.052 -72.857 1.00 93.62 89 VAL A C 1
ATOM 692 O O . VAL A 1 89 ? 35.906 -0.456 -71.884 1.00 93.62 89 VAL A O 1
ATOM 695 N N . VAL A 1 90 ? 34.134 -1.257 -72.997 1.00 93.56 90 VAL A N 1
ATOM 696 C CA . VAL A 1 90 ? 33.130 -0.782 -72.034 1.00 93.56 90 VAL A CA 1
ATOM 697 C C . VAL A 1 90 ? 33.290 -1.508 -70.697 1.00 93.56 90 VAL A C 1
ATOM 699 O O . VAL A 1 90 ? 33.393 -0.849 -69.664 1.00 93.56 90 VAL A O 1
ATOM 702 N N . SER A 1 91 ? 33.424 -2.837 -70.695 1.00 92.38 91 SER A N 1
ATOM 703 C CA . SER A 1 91 ? 33.698 -3.620 -69.482 1.00 92.38 91 SER A CA 1
ATOM 704 C C . SER A 1 91 ? 35.040 -3.237 -68.848 1.00 92.38 91 SER A C 1
ATOM 706 O O . SER A 1 91 ? 35.114 -3.043 -67.636 1.00 92.38 91 SER A O 1
ATOM 708 N N . GLY A 1 92 ? 36.079 -3.014 -69.660 1.00 94.06 92 GLY A N 1
ATOM 709 C CA . GLY A 1 92 ? 37.386 -2.542 -69.208 1.00 94.06 92 GLY A CA 1
ATOM 710 C C . GLY A 1 92 ? 37.325 -1.163 -68.548 1.00 94.06 92 GLY A C 1
ATOM 711 O O . GLY A 1 92 ? 37.893 -0.972 -67.473 1.00 94.06 92 GLY A O 1
ATOM 712 N N . SER A 1 93 ? 36.585 -0.215 -69.132 1.00 89.50 93 SER A N 1
ATOM 713 C CA . SER A 1 93 ? 36.383 1.123 -68.556 1.00 89.50 93 SER A CA 1
ATOM 714 C C . SER A 1 93 ? 35.572 1.093 -67.257 1.00 89.50 93 SER A C 1
ATOM 716 O O . SER A 1 93 ? 35.918 1.795 -66.307 1.00 89.50 93 SER A O 1
ATOM 718 N N . ALA A 1 94 ? 34.552 0.232 -67.173 1.00 92.25 94 ALA A N 1
ATOM 719 C CA . ALA A 1 94 ? 33.744 0.058 -65.970 1.00 92.25 94 ALA A CA 1
ATOM 720 C C . ALA A 1 94 ? 34.570 -0.548 -64.824 1.00 92.25 94 ALA A C 1
ATOM 722 O O . ALA A 1 94 ? 34.533 -0.048 -63.698 1.00 92.25 94 ALA A O 1
ATOM 723 N N . LEU A 1 95 ? 35.376 -1.574 -65.118 1.00 90.31 95 LEU A N 1
ATOM 724 C CA . LEU A 1 95 ? 36.286 -2.192 -64.151 1.00 90.31 95 LEU A CA 1
ATOM 725 C C . LEU A 1 95 ? 37.387 -1.225 -63.697 1.00 90.31 95 LEU A C 1
ATOM 727 O O . LEU A 1 95 ? 37.685 -1.155 -62.504 1.00 90.31 95 LEU A O 1
ATOM 731 N N . PHE A 1 96 ? 37.960 -0.438 -64.611 1.00 92.06 96 PHE A N 1
ATOM 732 C CA . PHE A 1 96 ? 38.975 0.560 -64.268 1.00 92.06 96 PHE A CA 1
ATOM 733 C C . PHE A 1 96 ? 38.400 1.702 -63.417 1.00 92.06 96 PHE A C 1
ATOM 735 O O . PHE A 1 96 ? 39.027 2.114 -62.440 1.00 92.06 96 PHE A O 1
ATOM 742 N N . GLY A 1 97 ? 37.183 2.163 -63.727 1.00 90.75 97 GLY A N 1
ATOM 743 C CA . GLY A 1 97 ? 36.457 3.147 -62.922 1.00 90.75 97 GLY A CA 1
ATOM 744 C C . GLY A 1 97 ? 36.169 2.641 -61.506 1.00 90.75 97 GLY A C 1
ATOM 745 O O . GLY A 1 97 ? 36.475 3.330 -60.532 1.00 90.75 97 GLY A O 1
ATOM 746 N N . ALA A 1 98 ? 35.672 1.408 -61.371 1.00 87.69 98 ALA A N 1
ATOM 747 C CA . ALA A 1 98 ? 35.427 0.785 -60.070 1.00 87.69 98 ALA A CA 1
ATOM 748 C C . ALA A 1 98 ? 36.721 0.617 -59.251 1.00 87.69 98 ALA A C 1
ATOM 750 O O . ALA A 1 98 ? 36.747 0.925 -58.058 1.00 87.69 98 ALA A O 1
ATOM 751 N N . TYR A 1 99 ? 37.817 0.199 -59.893 1.00 90.06 99 TYR A N 1
ATOM 752 C CA . TYR A 1 99 ? 39.123 0.068 -59.245 1.00 90.06 99 TYR A CA 1
ATOM 753 C C . TYR A 1 99 ? 39.685 1.419 -58.778 1.00 90.06 99 TYR A C 1
ATOM 755 O O . TYR A 1 99 ? 40.197 1.525 -57.661 1.00 90.06 99 TYR A O 1
ATOM 763 N N . ALA A 1 100 ? 39.556 2.472 -59.591 1.00 83.88 100 ALA A N 1
ATOM 764 C CA . ALA A 1 100 ? 40.006 3.814 -59.235 1.00 83.88 100 ALA A CA 1
ATOM 765 C C . ALA A 1 100 ? 39.235 4.381 -58.029 1.00 83.88 100 ALA A C 1
ATOM 767 O O . ALA A 1 100 ? 39.849 4.956 -57.129 1.00 83.88 100 ALA A O 1
ATOM 768 N N . ILE A 1 101 ? 37.917 4.160 -57.962 1.00 85.69 101 ILE A N 1
ATOM 769 C CA . ILE A 1 101 ? 37.078 4.577 -56.826 1.00 85.69 101 ILE A CA 1
ATOM 770 C C . ILE A 1 101 ? 37.431 3.773 -55.567 1.00 85.69 101 ILE A C 1
ATOM 772 O O . ILE A 1 101 ? 37.625 4.349 -54.497 1.00 85.69 101 ILE A O 1
ATOM 776 N N . ALA A 1 102 ? 37.586 2.452 -55.681 1.00 84.00 102 ALA A N 1
ATOM 777 C CA . ALA A 1 102 ? 37.955 1.607 -54.548 1.00 84.00 102 ALA A CA 1
ATOM 778 C C . ALA A 1 102 ? 39.326 1.995 -53.963 1.00 84.00 102 ALA A C 1
ATOM 780 O O . ALA A 1 102 ? 39.468 2.157 -52.750 1.00 84.00 102 ALA A O 1
ATOM 781 N N . LYS A 1 103 ? 40.326 2.217 -54.823 1.00 81.25 103 LYS A N 1
ATOM 782 C CA . LYS A 1 103 ? 41.677 2.601 -54.400 1.00 81.25 103 LYS A CA 1
ATOM 783 C C . LYS A 1 103 ? 41.731 4.011 -53.812 1.00 81.25 103 LYS A C 1
ATOM 785 O O . LYS A 1 103 ? 42.402 4.217 -52.804 1.00 81.25 103 LYS A O 1
ATOM 790 N N . ASN A 1 104 ? 41.071 4.977 -54.448 1.00 80.56 104 ASN A N 1
ATOM 791 C CA . ASN A 1 104 ? 41.218 6.386 -54.087 1.00 80.56 104 ASN A CA 1
ATOM 792 C C . ASN A 1 104 ? 40.222 6.856 -53.017 1.00 80.56 104 ASN A C 1
ATOM 794 O O . ASN A 1 104 ? 40.478 7.861 -52.366 1.00 80.56 104 ASN A O 1
ATOM 798 N N . TYR A 1 105 ? 39.102 6.151 -52.831 1.00 76.44 105 TYR A N 1
ATOM 799 C CA . TYR A 1 105 ? 38.004 6.601 -51.969 1.00 76.44 105 TYR A CA 1
ATOM 800 C C . TYR A 1 105 ? 37.635 5.586 -50.880 1.00 76.44 105 TYR A C 1
ATOM 802 O O . TYR A 1 105 ? 37.454 5.966 -49.728 1.00 76.44 105 TYR A O 1
ATOM 810 N N . MET A 1 106 ? 37.608 4.286 -51.195 1.00 75.06 106 MET A N 1
ATOM 811 C CA . MET A 1 106 ? 37.271 3.254 -50.203 1.00 75.06 106 MET A CA 1
ATOM 812 C C . MET A 1 106 ? 38.441 2.975 -49.250 1.00 75.06 106 MET A C 1
ATOM 814 O O . MET A 1 106 ? 38.276 2.971 -48.034 1.00 75.06 106 MET A O 1
ATOM 818 N N . PHE A 1 107 ? 39.649 2.784 -49.788 1.00 74.06 107 PHE A N 1
ATOM 819 C CA . PHE A 1 107 ? 40.839 2.460 -48.996 1.00 74.06 107 PHE A CA 1
ATOM 820 C C . PHE A 1 107 ? 41.230 3.521 -47.941 1.00 74.06 107 PHE A C 1
ATOM 822 O O . PHE A 1 107 ? 41.557 3.131 -46.820 1.00 74.06 107 PHE A O 1
ATOM 829 N N . PRO A 1 108 ? 41.186 4.845 -48.209 1.00 76.06 108 PRO A N 1
ATOM 830 C CA . PRO A 1 108 ? 41.473 5.835 -47.168 1.00 76.06 108 PRO A CA 1
ATOM 831 C C . PRO A 1 108 ? 40.400 5.910 -46.069 1.00 76.06 108 PRO A C 1
ATOM 833 O O . PRO A 1 108 ? 40.736 6.311 -44.959 1.00 76.06 108 PRO A O 1
ATOM 836 N N . HIS A 1 109 ? 39.163 5.478 -46.340 1.00 66.75 109 HIS A N 1
ATOM 837 C CA . HIS A 1 109 ? 38.069 5.403 -45.359 1.00 66.75 109 HIS A CA 1
ATOM 838 C C . HIS A 1 109 ? 37.981 4.051 -44.629 1.00 66.75 109 HIS A C 1
ATOM 840 O O . HIS A 1 109 ? 37.269 3.930 -43.639 1.00 66.75 109 HIS A O 1
ATOM 846 N N . LEU A 1 110 ? 38.731 3.049 -45.094 1.00 68.50 110 LEU A N 1
ATOM 847 C CA . LEU A 1 110 ? 38.886 1.731 -44.468 1.00 68.50 110 LEU A CA 1
ATOM 848 C C . LEU A 1 110 ? 40.113 1.647 -43.549 1.00 68.50 110 LEU A C 1
ATOM 850 O O . LEU A 1 110 ? 40.400 0.577 -43.011 1.00 68.50 110 LEU A O 1
ATOM 854 N N . LYS A 1 111 ? 40.858 2.747 -43.360 1.00 66.69 111 LYS A N 1
ATOM 855 C CA . LYS A 1 111 ? 41.910 2.787 -42.341 1.00 66.69 111 LYS A CA 1
ATOM 856 C C . LYS A 1 111 ? 41.242 2.626 -40.974 1.00 66.69 111 LYS A C 1
ATOM 858 O O . LYS A 1 111 ? 40.396 3.456 -40.638 1.00 66.69 111 LYS A O 1
ATOM 863 N N . PRO A 1 112 ? 41.585 1.580 -40.204 1.00 65.00 112 PRO A N 1
ATOM 864 C CA . PRO A 1 112 ? 40.973 1.371 -38.907 1.00 65.00 112 PRO A CA 1
ATOM 865 C C . PRO A 1 112 ? 41.243 2.603 -38.028 1.00 65.00 112 PRO A C 1
ATOM 867 O O . PRO A 1 112 ? 42.369 3.116 -38.045 1.00 65.00 112 PRO A O 1
ATOM 870 N N . PRO A 1 113 ? 40.228 3.108 -37.303 1.00 58.66 113 PRO A N 1
ATOM 871 C CA . PRO A 1 113 ? 40.417 4.186 -36.341 1.00 58.66 113 PRO A CA 1
ATOM 872 C C . PRO A 1 113 ? 41.549 3.825 -35.369 1.00 58.66 113 PRO A C 1
ATOM 874 O O . PRO A 1 113 ? 41.775 2.653 -35.059 1.00 58.66 113 PRO A O 1
ATOM 877 N N . THR A 1 114 ? 42.319 4.835 -34.959 1.00 64.62 114 THR A N 1
ATOM 878 C CA . THR A 1 114 ? 43.546 4.677 -34.169 1.00 64.62 114 THR A CA 1
ATOM 879 C C . THR A 1 114 ? 43.276 3.866 -32.902 1.00 64.62 114 THR A C 1
ATOM 881 O O . THR A 1 114 ? 42.237 4.039 -32.275 1.00 64.62 114 THR A O 1
ATOM 884 N N . VAL A 1 115 ? 44.216 3.001 -32.507 1.00 66.94 115 VAL A N 1
ATOM 885 C CA . VAL A 1 115 ? 44.123 2.100 -31.334 1.00 66.94 115 VAL A CA 1
ATOM 886 C C . VAL A 1 115 ? 43.575 2.798 -30.074 1.00 66.94 115 VAL A C 1
ATOM 888 O O . VAL A 1 115 ? 42.815 2.197 -29.323 1.00 66.94 115 VAL A O 1
ATOM 891 N N . SER A 1 116 ? 43.856 4.093 -29.909 1.00 76.06 116 SER A N 1
ATOM 892 C CA . SER A 1 116 ? 43.341 4.936 -28.825 1.00 76.06 116 SER A CA 1
ATOM 893 C C . SER A 1 116 ? 41.812 5.068 -28.767 1.00 76.06 116 SER A C 1
ATOM 895 O O . SER A 1 116 ? 41.257 5.137 -27.679 1.00 76.06 116 SER A O 1
ATOM 897 N N . ALA A 1 117 ? 41.110 5.105 -29.904 1.00 77.50 117 ALA A N 1
ATOM 898 C CA . ALA A 1 117 ? 39.647 5.190 -29.923 1.00 77.50 117 ALA A CA 1
ATOM 899 C C . ALA A 1 117 ? 39.009 3.880 -29.435 1.00 77.50 117 ALA A C 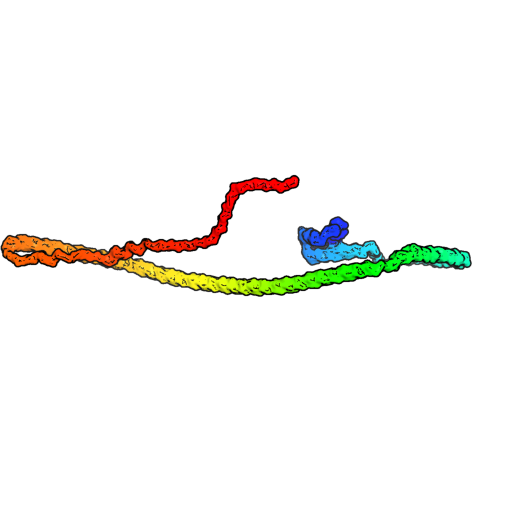1
ATOM 901 O O . ALA A 1 117 ? 37.994 3.897 -28.752 1.00 77.50 117 ALA A O 1
ATOM 902 N N . TYR A 1 118 ? 39.647 2.745 -29.727 1.00 80.56 118 TYR A N 1
ATOM 903 C CA . TYR A 1 118 ? 39.207 1.438 -29.245 1.00 80.56 118 TYR A CA 1
ATOM 904 C C . TYR A 1 118 ? 39.475 1.247 -27.748 1.00 80.56 118 TYR A C 1
ATOM 906 O O . TYR A 1 118 ? 38.676 0.628 -27.051 1.00 80.56 118 TYR A O 1
ATOM 914 N N . GLU A 1 119 ? 40.589 1.775 -27.242 1.00 85.00 119 GLU A N 1
ATOM 915 C CA . GLU A 1 119 ? 40.871 1.798 -25.803 1.00 85.00 119 GLU A CA 1
ATOM 916 C C . GLU A 1 119 ? 39.890 2.707 -25.050 1.00 85.00 119 GLU A C 1
ATOM 918 O O . GLU A 1 119 ? 39.352 2.281 -24.031 1.00 85.00 119 GLU A O 1
ATOM 923 N N . ALA A 1 120 ? 39.569 3.887 -25.594 1.00 86.81 120 ALA A N 1
ATOM 924 C CA . ALA A 1 120 ? 38.554 4.778 -25.031 1.00 86.81 120 ALA A CA 1
ATOM 925 C C . ALA A 1 120 ? 37.155 4.134 -25.009 1.00 86.81 120 ALA A C 1
ATOM 927 O O . ALA A 1 120 ? 36.464 4.195 -23.993 1.00 86.81 120 ALA A O 1
ATOM 928 N N . ASP A 1 121 ? 36.751 3.452 -26.087 1.00 90.19 121 ASP A N 1
ATOM 929 C CA . ASP A 1 121 ? 35.476 2.726 -26.120 1.00 90.19 121 ASP A CA 1
ATOM 930 C C . ASP A 1 121 ? 35.462 1.555 -25.127 1.00 90.19 121 ASP A C 1
ATOM 932 O O . ASP A 1 121 ? 34.459 1.328 -24.456 1.00 90.19 121 ASP A O 1
ATOM 936 N N . LYS A 1 122 ? 36.572 0.823 -24.966 1.00 90.94 122 LYS A N 1
ATOM 937 C CA . LYS A 1 122 ? 36.684 -0.231 -23.943 1.00 90.94 122 LYS A CA 1
ATOM 938 C C . LYS A 1 122 ? 36.524 0.313 -22.532 1.00 90.94 122 LYS A C 1
ATOM 940 O O . LYS A 1 122 ? 35.848 -0.317 -21.719 1.00 90.94 122 LYS A O 1
ATOM 945 N N . GLU A 1 123 ? 37.154 1.444 -22.238 1.00 91.88 123 GLU A N 1
ATOM 946 C CA . GLU A 1 123 ? 37.031 2.108 -20.944 1.00 91.88 123 GLU A CA 1
ATOM 947 C C . GLU A 1 123 ? 35.587 2.567 -20.712 1.00 91.88 123 GLU A C 1
ATOM 949 O O . GLU A 1 123 ? 35.018 2.272 -19.665 1.00 91.88 123 GLU A O 1
ATOM 954 N N . ALA A 1 124 ? 34.941 3.163 -21.721 1.00 91.44 124 ALA A N 1
ATOM 955 C CA . ALA A 1 124 ? 33.538 3.563 -21.651 1.00 91.44 124 ALA A CA 1
ATOM 956 C C . ALA A 1 124 ? 32.587 2.370 -21.446 1.00 91.44 124 ALA A C 1
ATOM 958 O O . ALA A 1 124 ? 31.660 2.460 -20.641 1.00 91.44 124 ALA A O 1
ATOM 959 N N . LEU A 1 125 ? 32.819 1.240 -22.126 1.00 93.75 125 LEU A N 1
ATOM 960 C CA . LEU A 1 125 ? 32.049 0.013 -21.904 1.00 93.75 125 LEU A CA 1
ATOM 961 C C . LEU A 1 125 ? 32.270 -0.522 -20.488 1.00 93.75 125 LEU A C 1
ATOM 963 O O . LEU A 1 125 ? 31.305 -0.864 -19.814 1.00 93.75 125 LEU A O 1
ATOM 967 N N . THR A 1 126 ? 33.518 -0.568 -20.024 1.00 95.06 126 THR A N 1
ATOM 968 C CA . THR A 1 126 ? 33.853 -1.049 -18.674 1.00 95.06 126 THR A CA 1
ATOM 969 C C . THR A 1 126 ? 33.196 -0.176 -17.606 1.00 95.06 126 THR A C 1
ATOM 971 O O . THR A 1 126 ? 32.589 -0.708 -16.682 1.00 95.06 126 THR A O 1
ATOM 974 N N . ALA A 1 127 ? 33.208 1.147 -17.784 1.00 95.62 127 ALA A N 1
ATOM 975 C CA . ALA A 1 127 ? 32.527 2.087 -16.900 1.00 95.62 127 ALA A CA 1
ATOM 976 C C . ALA A 1 127 ? 31.001 1.889 -16.894 1.00 95.62 127 ALA A C 1
ATOM 978 O O . ALA A 1 127 ? 30.370 1.971 -15.843 1.00 95.62 127 ALA A O 1
ATOM 979 N N . GLN A 1 128 ? 30.390 1.590 -18.046 1.00 94.50 128 GLN A N 1
ATOM 980 C CA . GLN A 1 128 ? 28.960 1.263 -18.114 1.00 94.50 128 GLN A CA 1
ATOM 981 C C . GLN A 1 128 ? 28.633 -0.072 -17.438 1.00 94.50 128 GLN A C 1
ATOM 983 O O . GLN A 1 128 ? 27.589 -0.176 -16.797 1.00 94.50 128 GLN A O 1
ATOM 988 N N . PHE A 1 129 ? 29.506 -1.079 -17.549 1.00 96.25 129 PHE A N 1
ATOM 989 C CA . PHE A 1 129 ? 29.339 -2.346 -16.834 1.00 96.25 129 PHE A CA 1
ATOM 990 C C . PHE A 1 129 ? 29.459 -2.156 -15.326 1.00 96.25 129 PHE A C 1
ATOM 992 O O . PHE A 1 129 ? 28.602 -2.644 -14.600 1.00 96.25 129 PHE A O 1
ATOM 999 N N . GLU A 1 130 ? 30.446 -1.395 -14.859 1.00 95.69 130 GLU A N 1
ATOM 1000 C CA . GLU A 1 130 ? 30.601 -1.089 -13.436 1.00 95.69 130 GLU A CA 1
ATOM 1001 C C . GLU A 1 130 ? 29.399 -0.294 -12.900 1.00 95.69 130 GLU A C 1
ATOM 1003 O O . GLU A 1 130 ? 28.843 -0.635 -11.856 1.00 95.69 130 GLU A O 1
ATOM 1008 N N . ALA A 1 131 ? 28.914 0.697 -13.655 1.00 95.31 131 ALA A N 1
ATOM 1009 C CA . ALA A 1 131 ? 27.698 1.431 -13.309 1.00 95.31 131 ALA A CA 1
ATOM 1010 C C . ALA A 1 131 ? 26.460 0.516 -13.265 1.00 95.31 131 ALA A C 1
ATOM 1012 O O . ALA A 1 131 ? 25.639 0.621 -12.354 1.00 95.31 131 ALA A O 1
ATOM 1013 N N . ALA A 1 132 ? 26.324 -0.413 -14.214 1.00 97.06 132 ALA A N 1
ATOM 1014 C CA . ALA A 1 132 ? 25.226 -1.376 -14.230 1.00 97.06 132 ALA A CA 1
ATOM 1015 C C . ALA A 1 132 ? 25.320 -2.386 -13.074 1.00 97.06 132 ALA A C 1
ATOM 1017 O O . ALA A 1 132 ? 24.301 -2.709 -12.465 1.00 97.06 132 ALA A O 1
ATOM 1018 N N . GLU A 1 133 ? 26.521 -2.858 -12.732 1.00 94.81 133 GLU A N 1
ATOM 1019 C CA . GLU A 1 133 ? 26.766 -3.713 -11.567 1.00 94.81 133 GLU A CA 1
ATOM 1020 C C . GLU A 1 133 ? 26.429 -2.988 -10.263 1.00 94.81 133 GLU A C 1
ATOM 1022 O O . GLU A 1 133 ? 25.820 -3.579 -9.368 1.00 94.81 133 GLU A O 1
ATOM 1027 N N . GLN A 1 134 ? 26.759 -1.699 -10.167 1.00 96.81 134 GLN A N 1
ATOM 1028 C CA . GLN A 1 134 ? 26.392 -0.873 -9.026 1.00 96.81 134 GLN A CA 1
ATOM 1029 C C . GLN A 1 134 ? 24.871 -0.743 -8.897 1.00 96.81 134 GLN A C 1
ATOM 1031 O O . GLN A 1 134 ? 24.344 -0.988 -7.813 1.00 96.81 134 GLN A O 1
ATOM 1036 N N . ILE A 1 135 ? 24.164 -0.444 -9.991 1.00 96.50 135 ILE A N 1
ATOM 1037 C CA . ILE A 1 135 ? 22.695 -0.358 -9.996 1.00 96.50 135 ILE A CA 1
ATOM 1038 C C . ILE A 1 135 ? 22.072 -1.711 -9.642 1.00 96.50 135 ILE A C 1
ATOM 1040 O O . ILE A 1 135 ? 21.118 -1.770 -8.871 1.00 96.50 135 ILE A O 1
ATOM 1044 N N . LEU A 1 136 ? 22.611 -2.819 -10.156 1.00 96.56 136 LEU A N 1
ATOM 1045 C CA . LEU A 1 136 ? 22.111 -4.152 -9.827 1.00 96.56 136 LEU A CA 1
ATOM 1046 C C . LEU A 1 136 ? 22.309 -4.472 -8.339 1.00 96.56 136 LEU A C 1
ATOM 1048 O O . LEU A 1 136 ? 21.414 -5.022 -7.695 1.00 96.56 136 LEU A O 1
ATOM 1052 N N . LYS A 1 137 ? 23.463 -4.101 -7.776 1.00 96.94 137 LYS A N 1
ATOM 1053 C CA . LYS A 1 137 ? 23.760 -4.267 -6.350 1.00 96.94 137 LYS A CA 1
ATOM 1054 C C . LYS A 1 137 ? 22.866 -3.385 -5.480 1.00 96.94 137 LYS A C 1
ATOM 1056 O O . LYS A 1 137 ? 22.418 -3.838 -4.429 1.00 96.94 137 LYS A O 1
ATOM 1061 N N . GLU A 1 138 ? 22.577 -2.169 -5.929 1.00 96.62 138 GLU A N 1
ATOM 1062 C CA . GLU A 1 138 ? 21.634 -1.253 -5.289 1.00 96.62 138 GLU A CA 1
ATOM 1063 C C . GLU A 1 138 ? 20.210 -1.808 -5.327 1.00 96.62 138 GLU A C 1
ATOM 1065 O O . GLU A 1 138 ? 19.600 -1.942 -4.274 1.00 96.62 138 GLU A O 1
ATOM 1070 N N . MET A 1 139 ? 19.721 -2.268 -6.482 1.00 96.94 139 MET A N 1
ATOM 1071 C CA . MET A 1 139 ? 18.409 -2.914 -6.598 1.00 96.94 139 MET A CA 1
ATOM 1072 C C . MET A 1 139 ? 18.299 -4.171 -5.734 1.00 96.94 139 MET A C 1
ATOM 1074 O O . MET A 1 139 ? 17.247 -4.437 -5.151 1.00 96.94 139 MET A O 1
ATOM 1078 N N . GLN A 1 140 ? 19.366 -4.966 -5.628 1.00 95.62 140 GLN A N 1
ATOM 1079 C CA . GLN A 1 140 ? 19.380 -6.132 -4.750 1.00 95.62 140 GLN A CA 1
ATOM 1080 C C . GLN A 1 140 ? 19.332 -5.722 -3.272 1.00 95.62 140 GLN A C 1
ATOM 1082 O O . GLN A 1 140 ? 18.595 -6.340 -2.500 1.00 95.62 140 GLN A O 1
ATOM 1087 N N . ALA A 1 141 ? 20.073 -4.682 -2.880 1.00 97.00 141 ALA A N 1
ATOM 1088 C CA . ALA A 1 141 ? 20.038 -4.133 -1.527 1.00 97.00 141 ALA A CA 1
ATOM 1089 C C . ALA A 1 141 ? 18.669 -3.516 -1.201 1.00 97.00 141 ALA A C 1
ATOM 1091 O O . ALA A 1 141 ? 18.114 -3.797 -0.143 1.00 97.00 141 AL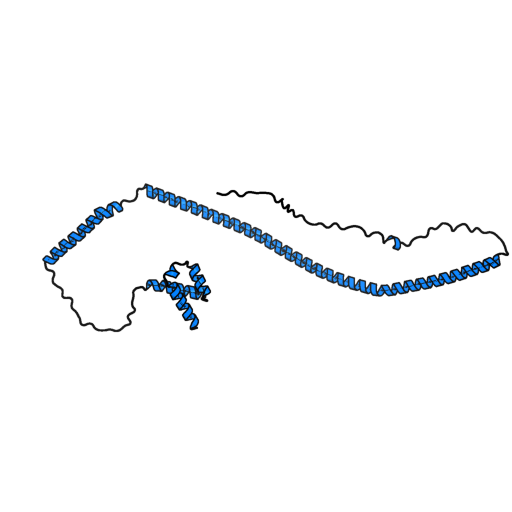A A O 1
ATOM 1092 N N . GLU A 1 142 ? 18.081 -2.763 -2.129 1.00 96.50 142 GLU A N 1
ATOM 1093 C CA . GLU A 1 142 ? 16.739 -2.195 -2.015 1.00 96.50 142 GLU A CA 1
ATOM 1094 C C . GLU A 1 142 ? 15.682 -3.299 -1.931 1.00 96.50 142 GLU A C 1
ATOM 1096 O O . GLU A 1 142 ? 14.802 -3.241 -1.081 1.00 96.50 142 GLU A O 1
ATOM 1101 N N . THR A 1 143 ? 15.803 -4.371 -2.719 1.00 96.31 143 THR A N 1
ATOM 1102 C CA . THR A 1 143 ? 14.900 -5.531 -2.636 1.00 96.31 143 THR A CA 1
ATOM 1103 C C . THR A 1 143 ? 15.013 -6.231 -1.280 1.00 96.31 143 THR A C 1
ATOM 1105 O O . THR A 1 143 ? 14.008 -6.681 -0.731 1.00 96.31 143 THR A O 1
ATOM 1108 N N . GLN A 1 144 ? 16.220 -6.347 -0.718 1.00 95.06 144 GLN A N 1
ATOM 1109 C CA . GLN A 1 144 ? 16.413 -6.915 0.619 1.00 95.06 144 GLN A CA 1
ATOM 1110 C C . GLN A 1 144 ? 15.859 -5.998 1.713 1.00 95.06 144 GLN A C 1
ATOM 1112 O O . GLN A 1 144 ? 15.173 -6.483 2.611 1.00 95.06 144 GLN A O 1
ATOM 1117 N N . ALA A 1 145 ? 16.089 -4.689 1.610 1.00 95.75 145 ALA A N 1
ATOM 1118 C CA . ALA A 1 145 ? 15.525 -3.702 2.521 1.00 95.75 145 ALA A CA 1
ATOM 1119 C C . ALA A 1 145 ? 13.991 -3.687 2.445 1.00 95.75 145 ALA A C 1
ATOM 1121 O O . ALA A 1 145 ? 13.335 -3.716 3.479 1.00 95.75 145 ALA A O 1
ATOM 1122 N N . MET A 1 146 ? 13.415 -3.741 1.241 1.00 96.38 146 MET A N 1
ATOM 1123 C CA . MET A 1 146 ? 11.971 -3.819 1.021 1.00 96.38 146 MET A CA 1
ATOM 1124 C C . MET A 1 146 ? 11.380 -5.109 1.595 1.00 96.38 146 MET A C 1
ATOM 1126 O O . MET A 1 146 ? 10.308 -5.080 2.186 1.00 96.38 146 MET A O 1
ATOM 1130 N N . LYS A 1 147 ? 12.070 -6.248 1.476 1.00 96.31 147 LYS A N 1
ATOM 1131 C CA . LYS A 1 147 ? 11.633 -7.484 2.143 1.00 96.31 147 LYS A CA 1
ATOM 1132 C C . LYS A 1 147 ? 11.633 -7.335 3.663 1.00 96.31 147 LYS A C 1
ATOM 1134 O O . LYS A 1 147 ? 10.657 -7.718 4.292 1.00 96.31 147 LYS A O 1
ATOM 1139 N N . ALA A 1 148 ? 12.682 -6.750 4.239 1.00 96.12 148 ALA A N 1
ATOM 1140 C CA . ALA A 1 148 ? 12.762 -6.533 5.681 1.00 96.12 148 ALA A CA 1
ATOM 1141 C C . ALA A 1 148 ? 11.667 -5.578 6.188 1.00 96.12 148 ALA A C 1
ATOM 1143 O O . ALA A 1 148 ? 11.025 -5.865 7.195 1.00 96.12 148 ALA A O 1
ATOM 1144 N N . THR A 1 149 ? 11.400 -4.480 5.473 1.00 95.62 149 THR A N 1
ATOM 1145 C CA . THR A 1 149 ? 10.329 -3.544 5.845 1.00 95.62 149 THR A CA 1
ATOM 1146 C C . THR A 1 149 ? 8.943 -4.149 5.657 1.00 95.62 149 THR A C 1
ATOM 1148 O O . THR A 1 149 ? 8.060 -3.868 6.460 1.00 95.62 149 THR A O 1
ATOM 1151 N N . LEU A 1 150 ? 8.737 -5.004 4.649 1.00 96.94 150 LEU A N 1
ATOM 1152 C CA . LEU A 1 150 ? 7.490 -5.754 4.488 1.00 96.94 150 LEU A CA 1
ATOM 1153 C C . LEU A 1 150 ? 7.271 -6.759 5.622 1.00 96.94 150 LEU A C 1
ATOM 1155 O O . LEU A 1 150 ? 6.137 -6.907 6.068 1.00 96.94 150 LEU A O 1
ATOM 1159 N N . GLU A 1 151 ? 8.322 -7.424 6.102 1.00 95.81 151 GLU A N 1
ATOM 1160 C CA . GLU A 1 151 ? 8.233 -8.331 7.254 1.00 95.81 151 GLU A CA 1
ATOM 1161 C C . GLU A 1 151 ? 7.853 -7.556 8.530 1.00 95.81 151 GLU A C 1
ATOM 1163 O O . GLU A 1 151 ? 6.926 -7.944 9.236 1.00 95.81 151 GLU A O 1
ATOM 1168 N N . GLU A 1 152 ? 8.482 -6.400 8.777 1.00 96.50 152 GLU A N 1
ATOM 1169 C CA . GLU A 1 152 ? 8.152 -5.531 9.918 1.00 96.50 152 GLU A CA 1
ATOM 1170 C C . GLU A 1 152 ? 6.726 -4.961 9.811 1.00 96.50 152 GLU A C 1
ATOM 1172 O O . GLU A 1 152 ? 5.985 -4.898 10.794 1.00 96.50 152 GLU A O 1
ATOM 1177 N N . GLN A 1 153 ? 6.310 -4.546 8.610 1.00 94.50 153 GLN A N 1
ATOM 1178 C CA . GLN A 1 153 ? 4.941 -4.092 8.369 1.00 94.50 153 GLN A CA 1
ATOM 1179 C C . GLN A 1 153 ? 3.935 -5.221 8.572 1.00 94.50 153 GLN A C 1
ATOM 1181 O O . GLN A 1 153 ? 2.883 -4.982 9.158 1.00 94.50 153 GLN A O 1
ATOM 1186 N N . ARG A 1 154 ? 4.254 -6.441 8.133 1.00 96.69 154 ARG A N 1
ATOM 1187 C CA . ARG A 1 154 ? 3.419 -7.618 8.366 1.00 96.69 154 ARG A CA 1
ATOM 1188 C C . ARG A 1 154 ? 3.249 -7.877 9.859 1.00 96.69 154 ARG A C 1
ATOM 1190 O O . ARG A 1 154 ? 2.118 -8.031 10.296 1.00 96.69 154 ARG A O 1
ATOM 1197 N N . GLU A 1 155 ? 4.329 -7.857 10.635 1.00 97.50 155 GLU A N 1
ATOM 1198 C CA . GLU A 1 155 ? 4.275 -8.067 12.087 1.00 97.50 155 GLU A CA 1
ATOM 1199 C C . GLU A 1 155 ? 3.425 -6.997 12.793 1.00 97.50 155 GLU A C 1
ATOM 1201 O O . GLU A 1 155 ? 2.579 -7.320 13.630 1.00 97.50 155 GLU A O 1
ATOM 1206 N N . LYS A 1 156 ? 3.579 -5.721 12.415 1.00 97.06 156 LYS A N 1
ATOM 1207 C CA . LYS A 1 156 ? 2.747 -4.630 12.950 1.00 97.06 156 LYS A CA 1
ATOM 1208 C C . LYS A 1 156 ? 1.278 -4.779 12.568 1.00 97.06 156 LYS A C 1
ATOM 1210 O O . LYS A 1 156 ? 0.410 -4.506 13.391 1.00 97.06 156 LYS A O 1
ATOM 1215 N N . VAL A 1 157 ? 0.994 -5.201 11.336 1.00 98.19 157 VAL A N 1
ATOM 1216 C CA . VAL A 1 157 ? -0.378 -5.447 10.874 1.00 98.19 157 VAL A CA 1
ATOM 1217 C C . VAL A 1 157 ? -0.988 -6.637 11.611 1.00 98.19 157 VAL A C 1
ATOM 1219 O O . VAL A 1 157 ? -2.108 -6.513 12.094 1.00 98.19 157 VAL A O 1
ATOM 1222 N N . ASP A 1 158 ? -0.262 -7.744 11.761 1.00 97.94 158 ASP A N 1
ATOM 1223 C CA . ASP A 1 158 ? -0.733 -8.922 12.495 1.00 97.94 158 ASP A CA 1
ATOM 1224 C C . ASP A 1 158 ? -1.011 -8.569 13.971 1.00 97.94 158 ASP A C 1
ATOM 1226 O O . ASP A 1 158 ? -2.065 -8.922 14.502 1.00 97.94 158 ASP A O 1
ATOM 1230 N N . THR A 1 159 ? -0.137 -7.774 14.601 1.00 97.88 159 THR A N 1
ATOM 1231 C CA . THR A 1 159 ? -0.334 -7.261 15.971 1.00 97.88 159 THR A CA 1
ATOM 1232 C C . THR A 1 159 ? -1.568 -6.362 16.065 1.00 97.88 159 THR A C 1
ATOM 1234 O O . THR A 1 159 ? -2.420 -6.573 16.922 1.00 97.88 159 THR A O 1
ATOM 1237 N N . ALA A 1 160 ? -1.725 -5.400 15.151 1.00 97.50 160 ALA A N 1
ATOM 1238 C CA . ALA A 1 160 ? -2.881 -4.505 15.143 1.00 97.50 160 ALA A CA 1
ATOM 1239 C C . ALA A 1 160 ? -4.200 -5.265 14.915 1.00 97.50 160 ALA A C 1
ATOM 1241 O O . ALA A 1 160 ? -5.222 -4.941 15.514 1.00 97.50 160 ALA A O 1
ATOM 1242 N N . VAL A 1 161 ? -4.193 -6.299 14.069 1.00 98.06 161 VAL A N 1
ATOM 1243 C CA . VAL A 1 161 ? -5.361 -7.168 13.860 1.00 98.06 161 VAL A CA 1
ATOM 1244 C C . VAL A 1 161 ? -5.690 -7.950 15.131 1.00 98.06 161 VAL A C 1
ATOM 1246 O O . VAL A 1 161 ? -6.870 -8.094 15.467 1.00 98.06 161 VAL A O 1
ATOM 1249 N N . GLN A 1 162 ? -4.677 -8.427 15.857 1.00 98.06 162 GLN A N 1
ATOM 1250 C CA . GLN A 1 162 ? -4.872 -9.101 17.136 1.00 98.06 162 GLN A CA 1
ATOM 1251 C C . GLN A 1 162 ? -5.467 -8.153 18.187 1.00 98.06 162 GLN A C 1
ATOM 1253 O O . GLN A 1 162 ? -6.479 -8.501 18.790 1.00 98.06 162 GLN A O 1
ATOM 1258 N N . GLU A 1 163 ? -4.922 -6.945 18.340 1.00 97.94 163 GLU A N 1
ATOM 1259 C CA . GLU A 1 163 ? -5.434 -5.926 19.269 1.00 97.94 163 GLU A CA 1
ATOM 1260 C C . GLU A 1 163 ? -6.877 -5.526 18.947 1.00 97.94 163 GLU A C 1
ATOM 1262 O O . GLU A 1 163 ? -7.710 -5.408 19.841 1.00 97.94 163 GLU A O 1
ATOM 1267 N N . VAL A 1 164 ? -7.215 -5.365 17.663 1.00 98.31 164 VAL A N 1
ATOM 1268 C CA . VAL A 1 164 ? -8.597 -5.083 17.246 1.00 98.31 164 VAL A CA 1
ATOM 1269 C C . VAL A 1 164 ? -9.517 -6.259 17.567 1.00 98.31 164 VAL A C 1
ATOM 1271 O O . VAL A 1 164 ? -10.647 -6.047 18.002 1.00 98.31 164 VAL A O 1
ATOM 1274 N N . THR A 1 165 ? -9.057 -7.496 17.373 1.00 97.44 165 THR A N 1
ATOM 1275 C CA . THR A 1 165 ? -9.848 -8.691 17.705 1.00 97.44 165 THR A CA 1
ATOM 1276 C C . THR A 1 165 ? -10.102 -8.777 19.210 1.00 97.44 165 THR A C 1
ATOM 1278 O O . THR A 1 165 ? -11.241 -9.005 19.616 1.00 97.44 165 THR A O 1
ATOM 1281 N N . GLU A 1 166 ? -9.079 -8.522 20.026 1.00 98.12 166 GLU A N 1
ATOM 1282 C CA . GLU A 1 166 ? -9.177 -8.484 21.487 1.00 98.12 166 GLU A CA 1
ATOM 1283 C C . GLU A 1 166 ? -10.100 -7.354 21.961 1.00 98.12 166 GLU A C 1
ATOM 1285 O O . GLU A 1 166 ? -11.019 -7.601 22.738 1.00 98.12 166 GLU A O 1
ATOM 1290 N N . ALA A 1 167 ? -9.956 -6.143 21.418 1.00 97.94 167 ALA A N 1
ATOM 1291 C CA . ALA A 1 167 ? -10.820 -5.011 21.746 1.00 97.94 167 ALA A CA 1
ATOM 1292 C C . ALA A 1 167 ? -12.289 -5.265 21.366 1.00 97.94 167 ALA A C 1
ATOM 1294 O O . ALA A 1 167 ? -13.203 -4.862 22.084 1.00 97.94 167 ALA A O 1
ATOM 1295 N N . VAL A 1 168 ? -12.547 -5.948 20.245 1.00 97.94 168 VAL A N 1
ATOM 1296 C CA . VAL A 1 168 ? -13.909 -6.335 19.846 1.00 97.94 168 VAL A CA 1
ATOM 1297 C C . VAL A 1 168 ? -14.471 -7.413 20.773 1.00 97.94 168 VAL A C 1
ATOM 1299 O O . VAL A 1 168 ? -15.657 -7.365 21.107 1.00 97.94 168 VAL A O 1
ATOM 1302 N N . GLU A 1 169 ? -13.653 -8.374 21.206 1.00 97.88 169 GLU A N 1
ATOM 1303 C CA . GLU A 1 169 ? -14.063 -9.389 22.177 1.00 97.88 169 GLU A CA 1
ATOM 1304 C C . GLU A 1 169 ? -14.374 -8.765 23.544 1.00 97.88 169 GLU A C 1
ATOM 1306 O O . GLU A 1 169 ? -15.434 -9.038 24.112 1.00 97.88 169 GLU A O 1
ATOM 1311 N N . GLU A 1 170 ? -13.518 -7.864 24.029 1.00 97.62 170 GLU A N 1
ATOM 1312 C CA . GLU A 1 170 ? -13.727 -7.111 25.265 1.00 97.62 170 GLU A CA 1
ATOM 1313 C C . GLU A 1 170 ? -14.973 -6.227 25.175 1.00 97.62 170 GLU A C 1
ATOM 1315 O O . GLU A 1 170 ? -15.811 -6.263 26.073 1.00 97.62 170 GLU A O 1
ATOM 1320 N N . MET A 1 171 ? -15.169 -5.509 24.066 1.00 97.00 171 MET A N 1
ATOM 1321 C CA . MET A 1 171 ? -16.373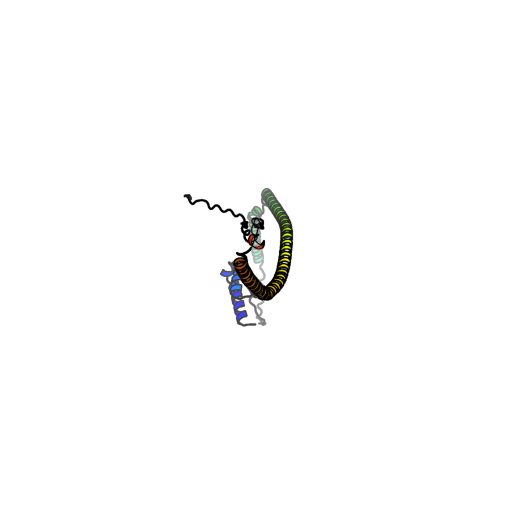 -4.704 23.843 1.00 97.00 171 MET A CA 1
ATOM 1322 C C . MET A 1 171 ? -17.634 -5.571 23.855 1.00 97.00 171 MET A C 1
ATOM 1324 O O . MET A 1 171 ? -18.634 -5.205 24.473 1.00 97.00 171 MET A O 1
ATOM 1328 N N . ARG A 1 172 ? -17.601 -6.738 23.203 1.00 97.06 172 ARG A N 1
ATOM 1329 C CA . ARG A 1 172 ? -18.734 -7.669 23.189 1.00 97.06 172 ARG A CA 1
ATOM 1330 C C . ARG A 1 172 ? -19.017 -8.226 24.584 1.00 97.06 172 ARG A C 1
ATOM 1332 O O . ARG A 1 172 ? -20.183 -8.353 24.955 1.00 97.06 172 ARG A O 1
ATOM 1339 N N . LYS A 1 173 ? -17.972 -8.545 25.351 1.00 97.56 173 LYS A N 1
ATOM 1340 C CA . LYS A 1 173 ? -18.086 -9.008 26.737 1.00 97.56 173 LYS A CA 1
ATOM 1341 C C . LYS A 1 173 ? -18.642 -7.909 27.647 1.00 97.56 173 LYS A C 1
ATOM 1343 O O . LYS A 1 173 ? -19.584 -8.166 28.393 1.00 97.56 173 LYS A O 1
ATOM 1348 N N . GLY A 1 174 ? -18.143 -6.683 27.514 1.00 97.06 174 GLY A N 1
ATOM 1349 C CA . GLY A 1 174 ? -18.659 -5.511 28.214 1.00 97.06 174 GLY A CA 1
ATOM 1350 C C . GLY A 1 174 ? -20.123 -5.231 27.870 1.00 97.06 174 GLY A C 1
ATOM 1351 O O . GLY A 1 174 ? -20.920 -4.970 28.760 1.00 97.06 174 GLY A O 1
ATOM 1352 N N . GLU A 1 175 ? -20.537 -5.375 26.605 1.00 96.81 175 GLU A N 1
ATOM 1353 C CA . GLU A 1 175 ? -21.949 -5.235 26.217 1.00 96.81 175 GLU A CA 1
ATOM 1354 C C . GLU A 1 175 ? -22.836 -6.302 26.881 1.00 96.81 175 GLU A C 1
ATOM 1356 O O . GLU A 1 175 ? -23.962 -6.002 27.289 1.00 96.81 175 GLU A O 1
ATOM 1361 N N . THR A 1 176 ? -22.356 -7.546 27.001 1.00 96.56 176 THR A N 1
ATOM 1362 C CA . THR A 1 176 ? -23.095 -8.595 27.719 1.00 96.56 176 THR A CA 1
ATOM 1363 C C . THR A 1 176 ? -23.186 -8.316 29.215 1.00 96.56 176 THR A C 1
ATOM 1365 O O . THR A 1 176 ? -24.276 -8.423 29.767 1.00 96.56 176 THR A O 1
ATOM 1368 N N . GLU A 1 177 ? -22.096 -7.874 29.840 1.00 97.50 177 GLU A N 1
ATOM 1369 C CA . GLU A 1 177 ? -22.058 -7.536 31.265 1.00 97.50 177 GLU A CA 1
ATOM 1370 C C . GLU A 1 177 ? -22.980 -6.351 31.574 1.00 97.50 177 GLU A C 1
ATOM 1372 O O . GLU A 1 177 ? -23.845 -6.456 32.434 1.00 97.50 177 GLU A O 1
ATOM 1377 N N . VAL A 1 178 ? -22.937 -5.285 30.770 1.00 96.94 178 VAL A N 1
ATOM 1378 C CA . VAL A 1 178 ? -23.853 -4.138 30.897 1.00 96.94 178 VAL A CA 1
ATOM 1379 C C . VAL A 1 178 ? -25.315 -4.547 30.683 1.00 96.94 178 VAL A C 1
ATOM 1381 O O . VAL A 1 178 ? -26.215 -4.013 31.335 1.00 96.94 178 VAL A O 1
ATOM 1384 N N . ARG A 1 179 ? -25.601 -5.492 29.774 1.00 97.00 179 ARG A N 1
ATOM 1385 C CA . ARG A 1 179 ? -26.965 -6.035 29.624 1.00 97.00 179 ARG A CA 1
ATOM 1386 C C . ARG A 1 179 ? -27.416 -6.791 30.871 1.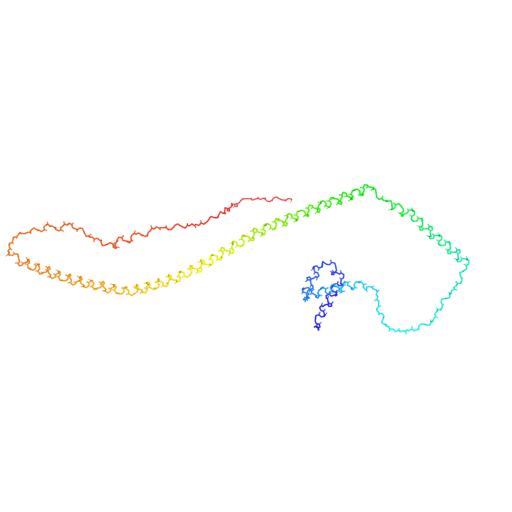00 97.00 179 ARG A C 1
ATOM 1388 O O . ARG A 1 179 ? -28.583 -6.654 31.250 1.00 97.00 179 ARG A O 1
ATOM 1395 N N . ASP A 1 180 ? -26.528 -7.571 31.474 1.00 97.31 180 ASP A N 1
ATOM 1396 C CA . ASP A 1 180 ? -26.815 -8.337 32.684 1.00 97.31 180 ASP A CA 1
ATOM 1397 C C . ASP A 1 180 ? -26.999 -7.406 33.893 1.00 97.31 180 ASP A C 1
ATOM 1399 O O . ASP A 1 180 ? -28.022 -7.499 34.575 1.00 97.31 180 ASP A O 1
ATOM 1403 N N . GLU A 1 181 ? -26.123 -6.416 34.071 1.00 97.12 181 GLU A N 1
ATOM 1404 C CA . GLU A 1 181 ? -26.259 -5.355 35.076 1.00 97.12 181 GLU A CA 1
ATOM 1405 C C . GLU A 1 181 ? -27.565 -4.572 34.894 1.00 97.12 181 GLU A C 1
ATOM 1407 O O . GLU A 1 181 ? -28.310 -4.358 35.845 1.00 97.12 181 GLU A O 1
ATOM 1412 N N . MET A 1 182 ? -27.928 -4.188 33.665 1.00 96.81 182 MET A N 1
ATOM 1413 C CA . MET A 1 182 ? -29.197 -3.497 33.398 1.00 96.81 182 MET A CA 1
ATOM 1414 C C . MET A 1 182 ? -30.413 -4.367 33.757 1.00 96.81 182 MET A C 1
ATOM 1416 O O . MET A 1 182 ? -31.463 -3.853 34.163 1.00 96.81 182 MET A O 1
ATOM 1420 N N . ARG A 1 183 ? -30.308 -5.692 33.606 1.00 96.94 183 ARG A N 1
ATOM 1421 C CA . ARG A 1 183 ? -31.360 -6.625 34.021 1.00 96.94 183 ARG A CA 1
ATOM 1422 C C . ARG A 1 183 ? -31.458 -6.708 35.543 1.00 96.94 183 ARG A C 1
ATOM 1424 O O . ARG A 1 183 ? -32.577 -6.722 36.057 1.00 96.94 183 ARG A O 1
ATOM 1431 N N . GLU A 1 184 ? -30.327 -6.734 36.237 1.00 97.25 184 GLU A N 1
ATOM 1432 C CA . GLU A 1 184 ? -30.256 -6.707 37.698 1.00 97.25 184 GLU A CA 1
ATOM 1433 C C . GLU A 1 184 ? -30.797 -5.389 38.261 1.00 97.25 184 GLU A C 1
ATOM 1435 O O . GLU A 1 184 ? -31.743 -5.409 39.045 1.00 97.25 184 GLU A O 1
ATOM 1440 N N . ILE A 1 185 ? -30.333 -4.245 37.751 1.00 97.19 185 ILE A N 1
ATOM 1441 C CA . ILE A 1 185 ? -30.829 -2.910 38.117 1.00 97.19 185 ILE A CA 1
ATOM 1442 C C . ILE A 1 185 ? -32.342 -2.827 37.910 1.00 97.19 185 ILE A C 1
ATOM 1444 O O . ILE A 1 185 ? -33.063 -2.322 38.767 1.00 97.19 185 ILE A O 1
ATOM 1448 N N . ARG A 1 186 ? -32.874 -3.349 36.797 1.00 96.56 186 ARG A N 1
ATOM 1449 C CA . ARG A 1 186 ? -34.329 -3.376 36.575 1.00 96.56 186 ARG A CA 1
ATOM 1450 C C . ARG A 1 186 ? -35.058 -4.184 37.654 1.00 96.56 186 ARG A C 1
ATOM 1452 O O . ARG A 1 186 ? -36.150 -3.788 38.062 1.00 96.56 186 ARG A O 1
ATOM 1459 N N . ALA A 1 187 ? -34.485 -5.300 38.101 1.00 96.50 187 ALA A N 1
ATOM 1460 C CA . ALA A 1 187 ? -35.053 -6.104 39.177 1.00 96.50 187 ALA A CA 1
ATOM 1461 C C . ALA A 1 187 ? -34.989 -5.370 40.527 1.00 96.50 187 ALA A C 1
ATOM 1463 O O . ALA A 1 187 ? -35.990 -5.343 41.244 1.00 96.50 187 ALA A O 1
ATOM 1464 N N . GLU A 1 188 ? -33.869 -4.714 40.841 1.00 96.94 188 GLU A N 1
ATOM 1465 C CA . GLU A 1 188 ? -33.722 -3.891 42.044 1.00 96.94 188 GLU A CA 1
ATOM 1466 C C . GLU A 1 188 ? -34.696 -2.713 42.056 1.00 96.94 188 GLU A C 1
ATOM 1468 O O . GLU A 1 188 ? -35.354 -2.474 43.065 1.00 96.94 188 GLU A O 1
ATOM 1473 N N . VAL A 1 189 ? -34.855 -2.016 40.929 1.00 96.94 189 VAL A N 1
ATOM 1474 C CA . VAL A 1 189 ? -35.821 -0.920 40.779 1.00 96.94 189 VAL A CA 1
ATOM 1475 C C . VAL A 1 189 ? -37.242 -1.425 41.004 1.00 96.94 189 VAL A C 1
ATOM 1477 O O . VAL A 1 189 ? -38.001 -0.785 41.729 1.00 96.94 189 VAL A O 1
ATOM 1480 N N . ASN A 1 190 ? -37.606 -2.584 40.448 1.00 95.81 190 ASN A N 1
ATOM 1481 C CA . ASN A 1 190 ? -38.921 -3.175 40.695 1.00 95.81 190 ASN A CA 1
ATOM 1482 C C . ASN A 1 190 ? -39.101 -3.555 42.178 1.00 95.81 190 ASN A C 1
ATOM 1484 O O . ASN A 1 190 ? -40.146 -3.291 42.767 1.00 95.81 190 ASN A O 1
ATOM 1488 N N . ASN A 1 191 ? -38.063 -4.089 42.825 1.00 95.81 191 ASN A N 1
ATOM 1489 C CA . ASN A 1 191 ? -38.081 -4.372 44.260 1.00 95.81 191 ASN A CA 1
ATOM 1490 C C . ASN A 1 191 ? -38.223 -3.088 45.106 1.00 95.81 191 ASN A C 1
ATOM 1492 O O . ASN A 1 191 ? -39.020 -3.047 46.043 1.00 95.81 191 ASN A O 1
ATOM 1496 N N . MET A 1 192 ? -37.517 -2.006 44.761 1.00 94.88 192 MET A N 1
ATOM 1497 C CA . MET A 1 192 ? -37.692 -0.697 45.403 1.00 94.88 192 MET A CA 1
ATOM 1498 C C . MET A 1 192 ? -39.108 -0.164 45.190 1.00 94.88 192 MET A C 1
ATOM 1500 O O . MET A 1 192 ? -39.715 0.351 46.128 1.00 94.88 192 MET A O 1
ATOM 1504 N N . GLN A 1 193 ? -39.660 -0.332 43.989 1.00 95.81 193 GLN A N 1
ATOM 1505 C CA . GLN A 1 193 ? -41.029 0.056 43.666 1.00 95.81 193 GLN A CA 1
ATOM 1506 C C . GLN A 1 193 ? -42.060 -0.708 44.513 1.00 95.81 193 GLN A C 1
ATOM 1508 O O . GLN A 1 193 ? -43.069 -0.124 44.904 1.00 95.81 193 GLN A O 1
ATOM 1513 N N . GLU A 1 194 ? -41.804 -1.971 44.862 1.00 94.38 194 GLU A N 1
ATOM 1514 C CA . GLU A 1 194 ? -42.654 -2.755 45.768 1.00 94.38 194 GLU A CA 1
ATOM 1515 C C . GLU A 1 194 ? -42.451 -2.412 47.254 1.00 94.38 194 GLU A C 1
ATOM 1517 O O . GLU A 1 194 ? -43.402 -2.461 48.044 1.00 94.38 194 GLU A O 1
ATOM 1522 N N . MET A 1 195 ? -41.225 -2.075 47.663 1.00 93.31 195 MET A N 1
ATOM 1523 C CA . MET A 1 195 ? -40.904 -1.761 49.059 1.00 93.31 195 MET A CA 1
ATOM 1524 C C . MET A 1 195 ? -41.277 -0.334 49.461 1.00 93.31 195 MET A C 1
ATOM 1526 O O . MET A 1 195 ? -41.722 -0.136 50.591 1.00 93.31 195 MET A O 1
ATOM 1530 N N . LEU A 1 196 ? -41.160 0.645 48.560 1.00 95.00 196 LEU A N 1
ATOM 1531 C CA . LEU A 1 196 ? -41.522 2.045 48.806 1.00 95.00 196 LEU A CA 1
ATOM 1532 C C . LEU A 1 196 ? -42.937 2.221 49.390 1.00 95.00 196 LEU A C 1
ATOM 1534 O O . LEU A 1 196 ? -43.052 2.833 50.455 1.00 95.00 196 LEU A O 1
ATOM 1538 N N . PRO A 1 197 ? -44.013 1.668 48.794 1.00 94.69 197 PRO A N 1
ATOM 1539 C CA . PRO A 1 197 ? -45.355 1.802 49.354 1.00 94.69 197 PRO A CA 1
ATOM 1540 C C . PRO A 1 197 ? -45.494 1.082 50.702 1.00 94.69 197 PRO A C 1
ATOM 1542 O O . PRO A 1 197 ? -46.118 1.615 51.615 1.00 94.69 197 PRO A O 1
ATOM 1545 N N . LYS A 1 198 ? -44.858 -0.085 50.881 1.00 92.62 198 LYS A N 1
ATOM 1546 C CA . LYS A 1 198 ? -44.895 -0.831 52.154 1.00 92.62 198 LYS A CA 1
ATOM 1547 C C . LYS A 1 198 ? -44.171 -0.100 53.285 1.00 92.62 198 LYS A C 1
ATOM 1549 O O . LYS A 1 198 ? -44.617 -0.144 54.430 1.00 92.62 198 LYS A O 1
ATOM 1554 N N . MET A 1 199 ? -43.043 0.544 52.990 1.00 92.81 199 MET A N 1
ATOM 1555 C CA . MET A 1 199 ? -42.319 1.361 53.963 1.00 92.81 199 MET A CA 1
ATOM 1556 C C . MET A 1 199 ? -43.100 2.632 54.298 1.00 92.81 199 MET A C 1
ATOM 1558 O O . MET A 1 199 ? -43.182 2.978 55.472 1.00 92.81 199 MET A O 1
ATOM 1562 N N . LEU A 1 200 ? -43.735 3.272 53.311 1.00 94.62 200 LEU A N 1
ATOM 1563 C CA . LEU A 1 200 ? -44.605 4.427 53.537 1.00 94.62 200 LEU A CA 1
ATOM 1564 C C . LEU A 1 200 ? -45.807 4.079 54.431 1.00 94.62 200 LEU A C 1
ATOM 1566 O O . LEU A 1 200 ? -46.107 4.824 55.362 1.00 94.62 200 LEU A O 1
ATOM 1570 N N . GLU A 1 201 ? -46.456 2.933 54.199 1.00 95.12 201 GLU A N 1
ATOM 1571 C CA . GLU A 1 201 ? -47.546 2.444 55.055 1.00 95.12 201 GLU A CA 1
ATOM 1572 C C . GLU A 1 201 ? -47.047 2.198 56.489 1.00 95.12 201 GLU A C 1
ATOM 1574 O O . GLU A 1 201 ? -47.652 2.680 57.442 1.00 95.12 201 GLU A O 1
ATOM 1579 N N . ARG A 1 202 ? -45.878 1.555 56.656 1.00 93.88 202 ARG A N 1
ATOM 1580 C CA . ARG A 1 202 ? -45.266 1.358 57.982 1.00 93.88 202 ARG A CA 1
ATOM 1581 C C . ARG A 1 202 ? -44.941 2.662 58.703 1.00 93.88 202 ARG A C 1
ATOM 1583 O O . ARG A 1 202 ? -45.140 2.728 59.912 1.00 93.88 202 ARG A O 1
ATOM 1590 N N . VAL A 1 203 ? -44.427 3.674 58.002 1.00 94.19 203 VAL A N 1
ATOM 1591 C CA . VAL A 1 203 ? -44.143 4.993 58.595 1.00 94.19 203 VAL A CA 1
ATOM 1592 C C . VAL A 1 203 ? -45.441 5.644 59.061 1.00 94.19 203 VAL A C 1
ATOM 1594 O O . VAL A 1 203 ? -45.515 6.113 60.192 1.00 94.19 203 VAL A O 1
ATOM 1597 N N . LYS A 1 204 ? -46.493 5.600 58.239 1.00 95.50 204 LYS A N 1
ATOM 1598 C CA . LYS A 1 204 ? -47.817 6.118 58.600 1.00 95.50 204 LYS A CA 1
ATOM 1599 C C . LYS A 1 204 ? -48.420 5.385 59.800 1.00 95.50 204 LYS A C 1
ATOM 1601 O O . LYS A 1 204 ? -49.034 6.015 60.659 1.00 95.50 204 LYS A O 1
ATOM 1606 N N . ASP A 1 205 ? -48.246 4.070 59.880 1.00 94.62 205 ASP A N 1
ATOM 1607 C CA . ASP A 1 205 ? -48.683 3.285 61.033 1.00 94.62 205 ASP A CA 1
ATOM 1608 C C . ASP A 1 205 ? -47.858 3.608 62.287 1.00 94.62 205 ASP A C 1
ATOM 1610 O O . ASP A 1 205 ? -48.432 3.750 63.366 1.00 94.62 205 ASP A O 1
ATOM 1614 N N . GLN A 1 206 ? -46.542 3.814 62.165 1.00 94.81 206 GLN A N 1
ATOM 1615 C CA . GLN A 1 206 ? -45.706 4.282 63.277 1.00 94.81 206 GLN A CA 1
ATOM 1616 C C . GLN A 1 206 ? -46.100 5.680 63.757 1.00 94.81 206 GLN A C 1
ATOM 1618 O O . GLN A 1 206 ? -46.191 5.893 64.964 1.00 94.81 206 GLN A O 1
ATOM 1623 N N . GLU A 1 207 ? -46.382 6.616 62.848 1.00 94.19 207 GLU A N 1
ATOM 1624 C CA . GLU A 1 207 ? -46.921 7.930 63.207 1.00 94.19 207 GLU A CA 1
ATOM 1625 C C . GLU A 1 207 ? -48.269 7.795 63.925 1.00 94.19 207 GLU A C 1
ATOM 1627 O O . GLU A 1 207 ? -48.500 8.446 64.937 1.00 94.19 207 GLU A O 1
ATOM 1632 N N . ARG A 1 208 ? -49.166 6.910 63.472 1.00 94.75 208 ARG A N 1
ATOM 1633 C CA . ARG A 1 208 ? -50.451 6.666 64.154 1.00 94.75 208 ARG A CA 1
ATOM 1634 C C . ARG A 1 208 ? -50.279 6.109 65.561 1.00 94.75 208 ARG A C 1
ATOM 1636 O O . ARG A 1 208 ? -51.000 6.534 66.464 1.00 94.75 208 ARG A O 1
ATOM 1643 N N . LEU A 1 209 ? -49.353 5.172 65.745 1.00 94.12 209 LEU A N 1
ATOM 1644 C CA . LEU A 1 209 ? -49.032 4.624 67.060 1.00 94.12 209 LEU A CA 1
ATOM 1645 C C . LEU A 1 209 ? -48.449 5.707 67.967 1.00 94.12 209 LEU A C 1
ATOM 1647 O O . LEU A 1 209 ? -48.944 5.873 69.078 1.00 94.12 209 LEU A O 1
ATOM 1651 N N . SER A 1 210 ? -47.502 6.509 67.473 1.00 93.00 210 SER A N 1
ATOM 1652 C CA . SER A 1 210 ? -46.915 7.599 68.256 1.00 93.00 210 SER A CA 1
ATOM 1653 C C . SER A 1 210 ? -47.937 8.691 68.590 1.00 93.00 210 SER A C 1
ATOM 1655 O O . SER A 1 210 ? -47.953 9.172 69.718 1.00 93.00 210 SER A O 1
ATOM 1657 N N . TYR A 1 211 ? -48.872 9.033 67.692 1.00 95.38 211 TYR A N 1
ATOM 1658 C CA . TYR A 1 211 ? -50.001 9.916 68.018 1.00 95.38 211 TYR A CA 1
ATOM 1659 C C . TYR A 1 211 ? -50.920 9.315 69.089 1.00 95.38 211 TYR A C 1
ATOM 1661 O O . TYR A 1 211 ? -51.421 10.045 69.945 1.00 95.38 211 TYR A O 1
ATOM 1669 N N . GLY A 1 212 ? -51.156 8.003 69.053 1.00 93.19 212 GLY A N 1
ATOM 1670 C CA . GLY A 1 212 ? -51.946 7.295 70.060 1.00 93.19 212 GLY A CA 1
ATOM 1671 C C . GLY A 1 212 ? -51.274 7.294 71.433 1.00 93.19 212 GLY A C 1
ATOM 1672 O O . GLY A 1 212 ? -51.922 7.608 72.434 1.00 93.19 212 GLY A O 1
ATOM 1673 N N . GLU A 1 213 ? -49.972 7.013 71.468 1.00 92.19 213 GLU A N 1
ATOM 1674 C CA . GLU A 1 213 ? -49.136 7.098 72.666 1.00 92.19 213 GLU A CA 1
ATOM 1675 C C . GLU A 1 213 ? -49.109 8.533 73.200 1.00 92.19 213 GLU A C 1
ATOM 1677 O O . GLU A 1 213 ? -49.469 8.743 74.352 1.00 92.19 213 GLU A O 1
ATOM 1682 N N . LEU A 1 214 ? -48.860 9.543 72.359 1.00 93.81 214 LEU A N 1
ATOM 1683 C CA . LEU A 1 214 ? -48.917 10.959 72.747 1.00 93.81 214 LEU A CA 1
ATOM 1684 C C . LEU A 1 214 ? -50.289 11.357 73.307 1.00 93.81 214 LEU A C 1
ATOM 1686 O O . LEU A 1 214 ? -50.374 12.120 74.266 1.00 93.81 214 LEU A O 1
ATOM 1690 N N . GLN A 1 215 ? -51.392 10.848 72.755 1.00 92.00 215 GLN A N 1
ATOM 1691 C CA . GLN A 1 215 ? -52.726 11.089 73.314 1.00 92.00 215 GLN A CA 1
ATOM 1692 C C . GLN A 1 215 ? -52.924 10.414 74.675 1.00 92.00 215 GLN A C 1
ATOM 1694 O O . GLN A 1 215 ? -53.604 10.977 75.539 1.00 92.00 215 GLN A O 1
ATOM 1699 N N . GLN A 1 216 ? -52.379 9.213 74.874 1.00 93.50 216 GLN A N 1
ATOM 1700 C CA . GLN A 1 216 ? -52.399 8.528 76.166 1.00 93.50 216 GLN A CA 1
ATOM 1701 C C . GLN A 1 216 ? -51.510 9.238 77.183 1.00 93.50 216 GLN A C 1
ATOM 1703 O O . GLN A 1 216 ? -51.935 9.407 78.321 1.00 93.50 216 GLN A O 1
ATOM 1708 N N . GLU A 1 217 ? -50.348 9.728 76.767 1.00 91.88 217 GLU A N 1
ATOM 1709 C CA . GLU A 1 217 ? -49.446 10.540 77.575 1.00 91.88 217 GLU A CA 1
ATOM 1710 C C . GLU A 1 217 ? -50.071 11.884 77.937 1.00 91.88 217 GLU A C 1
ATOM 1712 O O . GLU A 1 217 ? -50.004 12.297 79.085 1.00 91.88 217 GLU A O 1
ATOM 1717 N N . LEU A 1 218 ? -50.770 12.553 77.017 1.00 92.44 218 LEU A N 1
ATOM 1718 C CA . LEU A 1 218 ? -51.515 13.775 77.330 1.00 92.44 218 LEU A CA 1
ATOM 1719 C C . LEU A 1 218 ? -52.672 13.500 78.293 1.00 92.44 218 LEU A C 1
ATOM 1721 O O . LEU A 1 218 ? -52.937 14.301 79.189 1.00 92.44 218 LEU A O 1
ATOM 1725 N N . LYS A 1 219 ? -53.370 12.371 78.138 1.00 90.31 219 LYS A N 1
ATOM 1726 C CA . LYS A 1 219 ? -54.415 11.950 79.080 1.00 90.31 219 LYS A CA 1
ATOM 1727 C C . LYS A 1 219 ? -53.832 11.592 80.442 1.00 90.31 219 LYS A C 1
ATOM 1729 O O . LYS A 1 219 ? -54.435 11.968 81.443 1.00 90.31 219 LYS A O 1
ATOM 1734 N N . SER A 1 220 ? -52.684 10.920 80.497 1.00 89.56 220 SER A N 1
ATOM 1735 C CA . SER A 1 220 ? -52.018 10.553 81.745 1.00 89.56 220 SER A CA 1
ATOM 1736 C C . SER A 1 220 ? -51.420 11.782 82.424 1.00 89.56 220 SER A C 1
ATOM 1738 O O . SER A 1 220 ? -51.654 11.954 83.609 1.00 89.56 220 SER A O 1
ATOM 1740 N N . LEU A 1 221 ? -50.793 12.708 81.689 1.00 88.75 221 LEU A N 1
ATOM 1741 C CA . LEU A 1 221 ? -50.362 14.023 82.179 1.00 88.75 221 LEU A CA 1
ATOM 1742 C C . LEU A 1 221 ? -51.541 14.838 82.694 1.00 88.75 221 LEU A C 1
ATOM 1744 O O . LEU A 1 221 ? -51.441 15.460 83.744 1.00 88.75 221 LEU A O 1
ATOM 1748 N N . LYS A 1 222 ? -52.679 14.824 81.998 1.00 87.00 222 LYS A N 1
ATOM 1749 C CA . LYS A 1 222 ? -53.897 15.495 82.462 1.00 87.00 222 LYS A CA 1
ATOM 1750 C C . LYS A 1 222 ? -54.451 14.837 83.725 1.00 87.00 222 LYS A C 1
ATOM 1752 O O . LYS A 1 222 ? -54.860 15.552 84.633 1.00 87.00 222 LYS A O 1
ATOM 1757 N N . ALA A 1 223 ? -54.466 13.508 83.798 1.00 83.75 223 ALA A N 1
ATOM 1758 C CA . ALA A 1 223 ? -54.891 12.767 84.981 1.00 83.75 223 ALA A CA 1
ATOM 1759 C C . ALA A 1 223 ? -53.933 12.993 86.154 1.00 83.75 223 ALA A C 1
ATOM 1761 O O . ALA A 1 223 ? -54.388 13.165 87.275 1.00 83.75 223 ALA A O 1
ATOM 1762 N N . LEU A 1 224 ? -52.630 13.074 85.891 1.00 80.50 224 LEU A N 1
ATOM 1763 C CA . LEU A 1 224 ? -51.593 13.347 86.876 1.00 80.50 224 LEU A CA 1
ATOM 1764 C C . LEU A 1 224 ? -51.667 14.801 87.337 1.00 80.50 224 LEU A C 1
ATOM 1766 O O . LEU A 1 224 ? -51.591 15.048 88.526 1.00 80.50 224 LEU A O 1
ATOM 1770 N N . LEU A 1 225 ? -51.926 15.764 86.453 1.00 78.81 225 LEU A N 1
ATOM 1771 C CA . LEU A 1 225 ? -52.145 17.162 86.827 1.00 78.81 225 LEU A CA 1
ATOM 1772 C C . LEU A 1 225 ? -53.447 17.339 87.618 1.00 78.81 225 LEU A C 1
ATOM 1774 O O . LEU A 1 225 ? -53.479 18.100 88.580 1.00 78.81 225 LEU A O 1
ATOM 1778 N N . LEU A 1 226 ? -54.512 16.619 87.259 1.00 77.88 226 LEU A N 1
ATOM 1779 C CA . LEU A 1 226 ? -55.771 16.635 88.005 1.00 77.88 226 LEU A CA 1
ATOM 1780 C C . LEU A 1 226 ? -55.607 15.960 89.374 1.00 77.88 226 LEU A C 1
ATOM 1782 O O . LEU A 1 226 ? -55.945 16.557 90.387 1.00 77.88 226 LEU A O 1
ATOM 1786 N N . SER A 1 227 ? -54.963 14.793 89.412 1.00 70.88 227 SER A N 1
ATOM 1787 C CA . SER A 1 227 ? -54.590 14.087 90.640 1.00 70.88 227 SER A CA 1
ATOM 1788 C C . SER A 1 227 ? -53.607 14.888 91.491 1.00 70.88 227 SER A C 1
ATOM 1790 O O . SER A 1 227 ? -53.666 14.801 92.707 1.00 70.88 227 SER A O 1
ATOM 1792 N N . SER A 1 228 ? -52.716 15.678 90.889 1.00 61.03 228 SER A N 1
ATOM 1793 C CA . SER A 1 228 ? -51.775 16.554 91.593 1.00 61.03 228 SER A CA 1
ATOM 1794 C C . SER A 1 228 ? -52.456 17.822 92.102 1.00 61.03 228 SER A C 1
ATOM 1796 O O . SER A 1 228 ? -51.991 18.409 93.075 1.00 61.03 228 SER A O 1
ATOM 1798 N N . ARG A 1 229 ? -53.564 18.240 91.478 1.00 63.81 229 ARG A N 1
ATOM 1799 C CA . ARG A 1 229 ? -54.429 19.305 91.990 1.00 63.81 229 ARG A CA 1
ATOM 1800 C C . ARG A 1 229 ? -55.243 18.825 93.192 1.00 63.81 229 ARG A C 1
ATOM 1802 O O . ARG A 1 229 ? -55.372 19.582 94.148 1.00 63.81 229 ARG A O 1
ATOM 1809 N N . ASP A 1 230 ? -55.701 17.575 93.181 1.00 53.53 230 ASP A N 1
ATOM 1810 C CA . ASP A 1 230 ? -56.349 16.936 94.336 1.00 53.53 230 ASP A CA 1
ATOM 1811 C C . ASP A 1 230 ? -55.336 16.502 95.423 1.00 53.53 230 ASP A C 1
ATOM 1813 O O . ASP A 1 230 ? -55.665 16.472 96.606 1.00 53.53 230 ASP A O 1
ATOM 1817 N N . ALA A 1 231 ? -54.066 16.271 95.068 1.00 52.47 231 ALA A N 1
ATOM 1818 C CA . ALA A 1 231 ? -52.970 16.035 96.016 1.00 52.47 231 ALA A CA 1
ATOM 1819 C C . ALA A 1 231 ? -52.380 17.326 96.628 1.00 52.47 231 ALA A C 1
ATOM 1821 O O . ALA A 1 231 ? -51.492 17.254 97.477 1.00 52.47 231 ALA A O 1
ATOM 1822 N N . ASN A 1 232 ? -52.888 18.516 96.277 1.00 49.25 232 ASN A N 1
ATOM 1823 C CA . ASN A 1 232 ? -52.463 19.778 96.900 1.00 49.25 232 ASN A CA 1
ATOM 1824 C C . ASN A 1 232 ? -53.012 19.969 98.334 1.00 49.25 232 ASN A C 1
ATOM 1826 O O . ASN A 1 232 ? -52.792 21.003 98.962 1.00 49.25 232 ASN A O 1
ATOM 1830 N N . THR A 1 233 ? -53.696 18.967 98.889 1.00 52.94 233 THR A N 1
ATOM 1831 C CA . THR A 1 233 ? -54.032 18.900 100.315 1.00 52.94 233 THR A CA 1
ATOM 1832 C C . THR A 1 233 ? -53.600 17.573 100.931 1.00 52.94 233 THR A C 1
ATOM 1834 O O . THR A 1 233 ? -54.418 16.904 101.551 1.00 52.94 233 THR A O 1
ATOM 1837 N N . SER A 1 234 ? -52.339 17.158 100.760 1.00 42.84 234 SER A N 1
ATOM 1838 C CA . SER A 1 234 ? -51.596 16.383 101.772 1.00 42.84 234 SER A CA 1
ATOM 1839 C C . SER A 1 234 ? -50.162 16.062 101.335 1.00 42.84 234 SER A C 1
ATOM 1841 O O . SER A 1 234 ? -49.942 15.280 100.424 1.00 42.84 234 SER A O 1
ATOM 1843 N N . ALA A 1 235 ? -49.218 16.620 102.097 1.00 40.56 235 ALA A N 1
ATOM 1844 C CA . ALA A 1 235 ? -47.959 16.017 102.543 1.00 40.56 235 ALA A CA 1
ATOM 1845 C C . ALA A 1 235 ? -46.863 15.571 101.536 1.00 40.56 235 ALA A C 1
ATOM 1847 O O . ALA A 1 235 ? -46.942 14.543 100.880 1.00 40.56 235 ALA A O 1
ATOM 1848 N N . ALA A 1 236 ? -45.735 16.284 101.669 1.00 45.75 236 ALA A N 1
ATOM 1849 C CA . ALA A 1 236 ? -44.387 15.762 101.947 1.00 45.75 236 ALA A CA 1
ATOM 1850 C C . ALA A 1 236 ? -43.531 15.131 100.821 1.00 45.75 236 ALA A C 1
ATOM 1852 O O . ALA A 1 236 ? -43.684 13.985 100.423 1.00 45.75 236 ALA A O 1
ATOM 1853 N N . THR A 1 237 ? -42.496 15.905 100.460 1.00 58.16 237 THR A N 1
ATOM 1854 C CA . THR A 1 237 ? -41.096 15.508 100.204 1.00 58.16 237 THR A CA 1
ATOM 1855 C C . THR A 1 237 ? -40.833 14.247 99.377 1.00 58.16 237 THR A C 1
ATOM 1857 O O . THR A 1 237 ? -40.769 13.145 99.912 1.00 58.16 237 THR A O 1
ATOM 1860 N N . THR A 1 238 ? -40.451 14.428 98.111 1.00 46.72 238 THR A N 1
ATOM 1861 C CA . THR A 1 238 ? -39.325 13.685 97.517 1.00 46.72 238 THR A CA 1
ATOM 1862 C C . THR A 1 238 ? -38.778 14.412 96.286 1.00 46.72 238 THR A C 1
ATOM 1864 O O . THR A 1 238 ? -39.497 15.061 95.534 1.00 46.72 238 THR A O 1
ATOM 1867 N N . SER A 1 239 ? -37.454 14.380 96.176 1.00 49.41 239 SER A N 1
ATOM 1868 C CA . SER A 1 239 ? -36.596 15.195 95.315 1.00 49.41 239 SER A CA 1
ATOM 1869 C C . SER A 1 239 ? -36.822 14.978 93.810 1.00 49.41 239 SER A C 1
ATOM 1871 O O . SER A 1 239 ? -36.799 13.847 93.335 1.00 49.41 239 SER A O 1
ATOM 1873 N N . ILE A 1 240 ? -36.961 16.079 93.059 1.00 54.38 240 ILE A N 1
ATOM 1874 C CA . ILE A 1 240 ? -37.187 16.135 91.596 1.00 54.38 240 ILE A CA 1
ATOM 1875 C C . ILE A 1 240 ? -35.874 16.360 90.803 1.00 54.38 240 ILE A C 1
ATOM 1877 O O . ILE A 1 240 ? -35.872 16.473 89.580 1.00 54.38 240 ILE A O 1
ATOM 1881 N N . PHE A 1 241 ? -34.705 16.379 91.448 1.00 51.62 241 PHE A N 1
ATOM 1882 C CA . PHE A 1 241 ? -33.450 16.719 90.764 1.00 51.62 241 PHE A CA 1
ATOM 1883 C C . PHE A 1 241 ? -32.613 15.482 90.391 1.00 51.62 241 PHE A C 1
ATOM 1885 O O . PHE A 1 241 ? -31.658 15.148 91.085 1.00 51.62 241 PHE A O 1
ATOM 1892 N N . SER A 1 242 ? -32.959 14.770 89.308 1.00 57.28 242 SER A N 1
ATOM 1893 C CA . SER A 1 242 ? -32.042 13.765 88.714 1.00 57.28 242 SER A CA 1
ATOM 1894 C C . SER A 1 242 ? -32.204 13.459 87.211 1.00 57.28 242 SER A C 1
ATOM 1896 O O . SER A 1 242 ? -31.542 12.553 86.711 1.00 57.28 242 SER A O 1
ATOM 1898 N N . GLN A 1 243 ? -32.990 14.223 86.436 1.00 55.75 243 GLN A N 1
ATOM 1899 C CA . GLN A 1 243 ? -33.109 13.994 84.977 1.00 55.75 243 GLN A CA 1
ATOM 1900 C C . GLN A 1 243 ? -32.668 15.152 84.064 1.00 55.75 243 GLN A C 1
ATOM 1902 O O . GLN A 1 243 ? -32.748 15.034 82.842 1.00 55.75 243 GLN A O 1
ATOM 1907 N N . ILE A 1 244 ? -32.083 16.222 84.610 1.00 54.16 244 ILE A N 1
ATOM 1908 C CA . ILE A 1 244 ? -31.310 17.189 83.814 1.00 54.16 244 ILE A CA 1
ATOM 1909 C C . ILE A 1 244 ? -29.938 16.551 83.524 1.00 54.16 244 ILE A C 1
ATOM 1911 O O . ILE A 1 244 ? -29.066 16.512 84.385 1.00 54.16 244 ILE A O 1
ATOM 1915 N N . GLY A 1 245 ? -29.742 15.959 82.341 1.00 51.31 245 GLY A N 1
ATOM 1916 C CA . GLY A 1 245 ? -28.417 15.416 82.002 1.00 51.31 245 GLY A CA 1
ATOM 1917 C C . GLY A 1 245 ? -28.258 14.539 80.763 1.00 51.31 245 GLY A C 1
ATOM 1918 O O . GLY A 1 245 ? -27.129 14.154 80.469 1.00 51.31 245 GLY A O 1
ATOM 1919 N N . LYS A 1 246 ? -29.312 14.218 80.003 1.00 52.44 246 LYS A N 1
ATOM 1920 C CA . LYS A 1 246 ? -29.155 13.493 78.730 1.00 52.44 246 LYS A CA 1
ATOM 1921 C C . LYS A 1 246 ? -29.414 14.433 77.559 1.00 52.44 246 LYS A C 1
ATOM 1923 O O . LYS A 1 246 ? -30.533 14.871 77.327 1.00 52.44 246 LYS A O 1
ATOM 1928 N N . LYS A 1 247 ? -28.334 14.761 76.852 1.00 55.75 247 LYS A N 1
ATOM 1929 C CA . LYS A 1 247 ? -28.345 15.468 75.566 1.00 55.75 247 LYS A CA 1
ATOM 1930 C C . LYS A 1 247 ? -29.184 14.640 74.572 1.00 55.75 247 LYS A C 1
ATOM 1932 O O . LYS A 1 247 ? -29.027 13.417 74.576 1.00 55.75 247 LYS A O 1
ATOM 1937 N N . PRO A 1 248 ? -30.056 15.244 73.746 1.00 59.50 248 PRO A N 1
ATOM 1938 C CA . PRO A 1 248 ? -30.800 14.496 72.737 1.00 59.50 248 PRO A CA 1
ATOM 1939 C C . PRO A 1 248 ? -29.820 13.871 71.734 1.00 59.50 248 PRO A C 1
ATOM 1941 O O . PRO A 1 248 ? -28.965 14.556 71.176 1.00 59.50 248 PRO A O 1
ATOM 1944 N N . SER A 1 249 ? -29.915 12.553 71.558 1.00 64.56 249 SER A N 1
ATOM 1945 C CA . SER A 1 249 ? -29.129 11.792 70.585 1.00 64.56 249 SER A CA 1
ATOM 1946 C C . SER A 1 249 ? -29.765 11.948 69.206 1.00 64.56 249 SER A C 1
ATOM 1948 O O . SER A 1 249 ? -30.934 11.611 69.025 1.00 64.56 249 SER A O 1
ATOM 1950 N N . ILE A 1 250 ? -29.007 12.482 68.250 1.00 62.19 250 ILE A N 1
ATOM 1951 C CA . ILE A 1 250 ? -29.425 12.636 66.852 1.00 62.19 250 ILE A CA 1
ATOM 1952 C C . ILE A 1 250 ? -29.290 11.257 66.176 1.00 62.19 250 ILE A C 1
ATOM 1954 O O . ILE A 1 250 ? -28.240 10.626 66.320 1.00 62.19 250 ILE A O 1
ATOM 1958 N N . PRO A 1 251 ? -30.312 10.747 65.464 1.00 70.12 251 PRO A N 1
ATOM 1959 C CA . PRO A 1 251 ? -30.225 9.453 64.794 1.00 70.12 251 PRO A CA 1
ATOM 1960 C C . PRO A 1 251 ? -29.188 9.470 63.656 1.00 70.12 251 PRO A C 1
ATOM 1962 O O . PRO A 1 251 ? -29.048 10.451 62.927 1.00 70.12 251 PRO A O 1
ATOM 1965 N N . ALA A 1 252 ? -28.472 8.354 63.491 1.00 63.44 252 ALA A N 1
ATOM 1966 C CA . ALA A 1 252 ? -27.281 8.227 62.641 1.00 63.44 252 ALA A CA 1
ATOM 1967 C C . ALA A 1 252 ? -27.480 8.575 61.150 1.00 63.44 252 ALA A C 1
ATOM 1969 O O . ALA A 1 252 ? -26.512 8.905 60.469 1.00 63.44 252 ALA A O 1
ATOM 1970 N N . TRP A 1 253 ? -28.713 8.556 60.635 1.00 72.75 253 TRP A N 1
ATOM 1971 C CA . TRP A 1 253 ? -28.994 8.878 59.232 1.00 72.75 253 TRP A CA 1
ATOM 1972 C C . TRP A 1 253 ? -28.788 10.365 58.897 1.00 72.75 253 TRP A C 1
ATOM 1974 O O . TRP A 1 253 ? -28.502 10.697 57.751 1.00 72.75 253 TRP A O 1
ATOM 1984 N N . GLN A 1 254 ? -28.858 11.265 59.885 1.00 69.19 254 GLN A N 1
ATOM 1985 C CA . GLN A 1 254 ? -28.702 12.705 59.654 1.00 69.19 254 GLN A CA 1
ATOM 1986 C C . GLN A 1 254 ? -27.229 13.132 59.467 1.00 69.19 254 GLN A C 1
ATOM 1988 O O . GLN A 1 254 ? -26.962 14.227 58.979 1.00 69.19 254 GLN A O 1
ATOM 1993 N N . LEU A 1 255 ? -26.264 12.271 59.814 1.00 61.25 255 LEU A N 1
ATOM 1994 C CA . LEU A 1 255 ? -24.824 12.533 59.660 1.00 61.25 255 LEU A CA 1
ATOM 1995 C C . LEU A 1 255 ? -24.247 12.047 58.318 1.00 61.25 255 LEU A C 1
ATOM 1997 O O . LEU A 1 255 ? -23.108 12.375 58.001 1.00 61.25 255 LEU A O 1
ATOM 2001 N N . ALA A 1 256 ? -25.010 11.295 57.518 1.00 55.94 256 ALA A N 1
ATOM 2002 C CA . ALA A 1 256 ? -24.519 10.695 56.274 1.00 55.94 256 ALA A CA 1
ATOM 2003 C C . ALA A 1 256 ? -24.627 11.610 55.032 1.00 55.94 256 ALA A C 1
ATOM 2005 O O . ALA A 1 256 ? -24.080 11.280 53.985 1.00 55.94 256 ALA A O 1
ATOM 2006 N N . GLN A 1 257 ? -25.299 12.766 55.121 1.00 53.97 257 GLN A N 1
ATOM 2007 C CA . GLN A 1 257 ? -25.629 13.596 53.947 1.00 53.97 257 GLN A CA 1
ATOM 2008 C C . GLN A 1 257 ? -24.557 14.646 53.569 1.00 53.97 257 GLN A C 1
ATOM 2010 O O . GLN A 1 257 ? -24.726 15.355 52.582 1.00 53.97 257 GLN A O 1
ATOM 2015 N N . SER A 1 258 ? -23.455 14.790 54.314 1.00 53.09 258 SER A N 1
ATOM 2016 C CA . SER A 1 258 ? -22.472 15.876 54.105 1.00 53.09 258 SER A CA 1
ATOM 2017 C C . SER A 1 258 ? -21.112 15.436 53.545 1.00 53.09 258 SER A C 1
ATOM 2019 O O . SER A 1 258 ? -20.130 16.165 53.658 1.00 53.09 258 SER A O 1
ATOM 2021 N N . SER A 1 259 ? -21.022 14.280 52.882 1.00 53.62 259 SER A N 1
ATOM 2022 C CA . SER A 1 259 ? -19.794 13.840 52.195 1.00 53.62 259 SER A CA 1
ATOM 2023 C C . SER A 1 259 ? -20.064 13.495 50.732 1.00 53.62 259 SER A C 1
ATOM 2025 O O . SER A 1 259 ? -20.092 12.337 50.332 1.00 53.62 259 SER A O 1
ATOM 2027 N N . SER A 1 260 ? -20.280 14.520 49.909 1.00 53.75 260 SER A N 1
ATOM 2028 C CA . SER A 1 260 ? -20.249 14.401 48.446 1.00 53.75 260 SER A CA 1
ATOM 2029 C C . SER A 1 260 ? -19.701 15.692 47.843 1.00 53.75 260 SER A C 1
ATOM 2031 O O . SER A 1 260 ? -20.435 16.501 47.287 1.00 53.75 260 SER A O 1
ATOM 2033 N N . ALA A 1 261 ? -18.398 15.912 48.007 1.00 51.12 261 ALA A N 1
ATOM 2034 C CA . ALA A 1 261 ? -17.654 16.905 47.238 1.00 51.12 261 ALA A CA 1
ATOM 2035 C C . ALA A 1 261 ? -16.178 16.498 47.173 1.00 51.12 261 ALA A C 1
ATOM 2037 O O . ALA A 1 261 ? -15.348 16.966 47.946 1.00 51.12 261 ALA A O 1
ATOM 2038 N N . SER A 1 262 ? -15.848 15.614 46.236 1.00 43.59 262 SER A N 1
ATOM 2039 C CA . SER A 1 262 ? -14.475 15.437 45.766 1.00 43.59 262 SER A CA 1
ATOM 2040 C C . SER A 1 262 ? -14.499 15.226 44.257 1.00 43.59 262 SER A C 1
ATOM 2042 O O . SER A 1 262 ? -14.795 14.150 43.747 1.00 43.59 262 SER A O 1
ATOM 2044 N N . SER A 1 263 ? -14.245 16.348 43.594 1.00 46.66 263 SER A N 1
ATOM 2045 C CA . SER A 1 263 ? -13.750 16.565 42.239 1.00 46.66 263 SER A CA 1
ATOM 2046 C C . SER A 1 263 ? -12.989 15.404 41.588 1.00 46.66 263 SER A C 1
ATOM 2048 O O . SER A 1 263 ? -11.977 14.938 42.107 1.00 46.66 263 SER A O 1
ATOM 2050 N N . THR A 1 264 ? -13.402 15.064 40.371 1.00 49.88 264 THR A N 1
ATOM 2051 C CA . THR A 1 264 ? -12.606 14.370 39.353 1.00 49.88 264 THR A CA 1
ATOM 2052 C C . THR A 1 264 ? -11.631 15.344 38.673 1.00 49.88 264 THR A C 1
ATOM 2054 O O . THR A 1 264 ? -12.089 16.379 38.180 1.00 49.88 264 THR A O 1
ATOM 2057 N N . PRO A 1 265 ? -10.325 15.044 38.556 1.00 49.94 265 PRO A N 1
ATOM 2058 C CA . PRO A 1 265 ? -9.472 15.676 37.559 1.00 49.94 265 PRO A CA 1
ATOM 2059 C C . PRO A 1 265 ? -9.536 14.901 36.233 1.00 49.94 265 PRO A C 1
ATOM 2061 O O . PRO A 1 265 ? -9.297 13.697 36.174 1.00 49.94 265 PRO A O 1
ATOM 2064 N N . VAL A 1 266 ? -9.866 15.628 35.169 1.00 54.78 266 VAL A N 1
ATOM 2065 C CA . VAL A 1 266 ? -9.769 15.218 33.761 1.00 54.78 266 VAL A CA 1
ATOM 2066 C C . VAL A 1 266 ? -8.295 15.241 33.331 1.00 54.78 266 VAL A C 1
ATOM 2068 O O . VAL A 1 266 ? -7.647 16.266 33.554 1.00 54.78 266 VAL A O 1
ATOM 2071 N N . PRO A 1 267 ? -7.754 14.201 32.670 1.00 54.53 267 PRO A N 1
ATOM 2072 C CA . PRO A 1 267 ? -6.516 14.325 31.913 1.00 54.53 267 PRO A CA 1
ATOM 2073 C C . PRO A 1 267 ? -6.821 14.561 30.425 1.00 54.53 267 PRO A C 1
ATOM 2075 O O . PRO A 1 267 ? -7.356 13.698 29.732 1.00 54.53 267 PRO A O 1
ATOM 2078 N N . THR A 1 268 ? -6.464 15.744 29.931 1.00 58.91 268 THR A N 1
ATOM 2079 C CA . THR A 1 268 ? -6.375 16.082 28.502 1.00 58.91 268 THR A CA 1
ATOM 2080 C C . THR A 1 268 ? -4.941 15.842 27.997 1.00 58.91 268 THR A C 1
ATOM 2082 O O . THR A 1 268 ? -3.992 16.192 28.703 1.00 58.91 268 THR A O 1
ATOM 2085 N N . PRO A 1 269 ? -4.744 15.270 26.792 1.00 61.22 269 PRO A N 1
ATOM 2086 C CA . PRO A 1 269 ? -3.418 15.031 26.214 1.00 61.22 269 PRO A CA 1
ATOM 2087 C C . PRO A 1 269 ? -2.795 16.296 25.577 1.00 61.22 269 PRO A C 1
ATOM 2089 O O . PRO A 1 269 ? -3.515 17.244 25.252 1.00 61.22 269 PRO A O 1
ATOM 2092 N N . PRO A 1 270 ? -1.459 16.326 25.379 1.00 55.53 270 PRO A N 1
ATOM 2093 C CA . PRO A 1 270 ? -0.734 17.499 24.902 1.00 55.53 270 PRO A CA 1
ATOM 2094 C C . PRO A 1 270 ? -0.713 17.583 23.370 1.00 55.53 270 PRO A C 1
ATOM 2096 O O . PRO A 1 270 ? -0.439 16.607 22.676 1.00 55.53 270 PRO A O 1
ATOM 2099 N N . SER A 1 271 ? -0.917 18.779 22.825 1.00 46.41 271 SER A N 1
ATOM 2100 C CA . SER A 1 271 ? -0.465 19.126 21.475 1.00 46.41 271 SER A CA 1
ATOM 2101 C C . SER A 1 271 ? -0.126 20.606 21.433 1.00 46.41 271 SER A C 1
ATOM 2103 O O . SER A 1 271 ? -0.991 21.473 21.543 1.00 46.41 271 SER A O 1
ATOM 2105 N N . GLY A 1 272 ? 1.175 20.870 21.340 1.00 44.50 272 GLY A N 1
ATOM 2106 C CA . GLY A 1 272 ? 1.708 22.185 21.051 1.00 44.50 272 GLY A CA 1
ATOM 2107 C C . GLY A 1 272 ? 1.479 22.532 19.587 1.00 44.50 272 GLY A C 1
ATOM 2108 O O . GLY A 1 272 ? 1.706 21.711 18.706 1.00 44.50 272 GLY A O 1
ATOM 2109 N N . LEU A 1 273 ? 1.062 23.769 19.354 1.00 41.62 273 LEU A N 1
ATOM 2110 C CA . LEU A 1 273 ? 1.245 24.504 18.109 1.00 41.62 273 LEU A CA 1
ATOM 2111 C C . LEU A 1 273 ? 1.259 2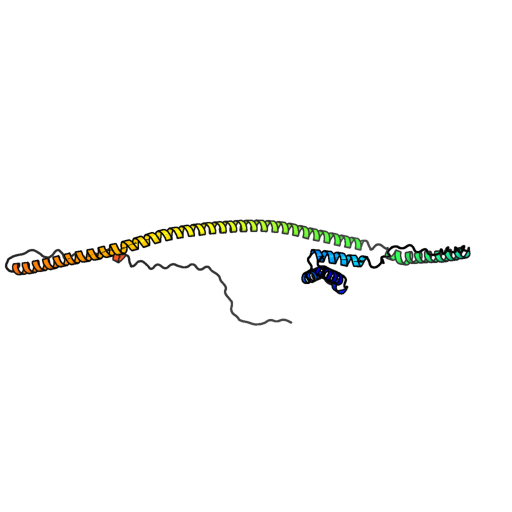5.983 18.492 1.00 41.62 273 LEU A C 1
ATOM 2113 O O . LEU A 1 273 ? 0.233 26.644 18.622 1.00 41.62 273 LEU A O 1
ATOM 2117 N N . THR A 1 274 ? 2.462 26.482 18.755 1.00 43.09 274 THR A N 1
ATOM 2118 C CA . THR A 1 274 ? 2.764 27.909 18.794 1.00 43.09 274 THR A CA 1
ATOM 2119 C C . THR A 1 274 ? 2.744 28.427 17.361 1.00 43.09 274 THR A C 1
ATOM 2121 O O . THR A 1 274 ? 3.693 28.215 16.609 1.00 43.09 274 THR A O 1
ATOM 2124 N N . THR A 1 275 ? 1.655 29.087 16.971 1.00 42.56 275 THR A N 1
ATOM 2125 C CA . THR A 1 275 ? 1.629 29.948 15.787 1.00 42.56 275 THR A CA 1
ATOM 2126 C C . THR A 1 275 ? 2.277 31.276 16.153 1.00 42.56 275 THR A C 1
ATOM 2128 O O . THR A 1 275 ? 1.768 32.050 16.962 1.00 42.56 275 THR A O 1
ATOM 2131 N N . THR A 1 276 ? 3.452 31.477 15.571 1.00 43.72 276 THR A N 1
ATOM 2132 C CA . THR A 1 276 ? 4.293 32.665 15.651 1.00 43.72 276 THR A CA 1
ATOM 2133 C C . THR A 1 276 ? 3.645 33.853 14.942 1.00 43.72 276 THR A C 1
ATOM 2135 O O . THR A 1 276 ? 2.916 33.708 13.961 1.00 43.72 276 THR A O 1
ATOM 2138 N N . ALA A 1 277 ? 3.936 35.028 15.492 1.00 42.94 277 ALA A N 1
ATOM 2139 C CA . ALA A 1 277 ? 3.513 36.350 15.075 1.00 42.94 277 ALA A CA 1
ATOM 2140 C C . ALA A 1 277 ? 3.738 36.660 13.583 1.00 42.94 277 ALA A C 1
ATOM 2142 O O . ALA A 1 277 ? 4.724 36.256 12.973 1.00 42.94 277 ALA A O 1
ATOM 2143 N N . THR A 1 278 ? 2.807 37.448 13.046 1.00 43.03 278 THR A N 1
ATOM 2144 C CA . THR A 1 278 ? 2.880 38.144 11.758 1.00 43.03 278 THR A CA 1
ATOM 2145 C C . THR A 1 278 ? 3.618 39.476 11.936 1.00 43.03 278 THR A C 1
ATOM 2147 O O . THR A 1 278 ? 3.103 40.358 12.614 1.00 43.03 278 THR A O 1
ATOM 2150 N N . SER A 1 279 ? 4.813 39.551 11.346 1.00 40.38 279 SER A N 1
ATOM 2151 C CA . SER A 1 279 ? 5.675 40.692 10.954 1.00 40.38 279 SER A CA 1
ATOM 2152 C C . SER A 1 279 ? 6.921 40.002 10.361 1.00 40.38 279 SER A C 1
ATOM 2154 O O . SER A 1 279 ? 7.414 39.073 10.988 1.00 40.38 279 SER A O 1
ATOM 2156 N N . ASP A 1 280 ? 7.493 40.267 9.190 1.00 39.06 280 ASP A N 1
ATOM 2157 C CA . ASP A 1 280 ? 7.510 41.413 8.288 1.00 39.06 280 ASP A CA 1
ATOM 2158 C C . ASP A 1 280 ? 8.162 40.938 6.954 1.00 39.06 280 ASP A C 1
ATOM 2160 O O . ASP A 1 280 ? 8.984 40.026 6.976 1.00 39.06 280 ASP A O 1
ATOM 2164 N N . GLU A 1 281 ? 7.780 41.554 5.832 1.00 37.12 281 GLU A N 1
ATOM 2165 C CA . GLU A 1 281 ? 8.643 42.030 4.728 1.00 37.12 281 GLU A CA 1
ATOM 2166 C C . GLU A 1 281 ? 9.628 41.127 3.913 1.00 37.12 281 GLU A C 1
ATOM 2168 O O . GLU A 1 281 ? 10.414 40.327 4.404 1.00 37.12 281 GLU A O 1
ATOM 2173 N N . GLN A 1 282 ? 9.632 41.432 2.602 1.00 37.69 282 GLN A N 1
ATOM 2174 C CA . GLN A 1 282 ? 10.688 41.292 1.580 1.00 37.69 282 GLN A CA 1
ATOM 2175 C C . GLN A 1 282 ? 10.994 39.942 0.903 1.00 37.69 282 GLN A C 1
ATOM 2177 O O . GLN A 1 282 ? 11.836 39.148 1.314 1.00 37.69 282 GLN A O 1
ATOM 2182 N N . VAL A 1 283 ? 10.436 39.816 -0.307 1.00 43.53 283 VAL A N 1
ATOM 2183 C CA . VAL A 1 283 ? 11.012 39.065 -1.428 1.00 43.53 283 VAL A CA 1
ATOM 2184 C C . VAL A 1 283 ? 11.870 40.022 -2.256 1.00 43.53 283 VAL A C 1
ATOM 2186 O O . VAL A 1 283 ? 11.366 40.997 -2.812 1.00 43.53 283 VAL A O 1
ATOM 2189 N N . THR A 1 284 ? 13.158 39.713 -2.366 1.00 53.28 284 THR A N 1
ATOM 2190 C CA . THR A 1 284 ? 14.015 40.141 -3.470 1.00 53.28 284 THR A CA 1
ATOM 2191 C C . THR A 1 284 ? 14.078 39.010 -4.499 1.00 53.28 284 THR A C 1
ATOM 2193 O O . THR A 1 284 ? 14.276 37.839 -4.176 1.00 53.28 284 THR A O 1
ATOM 2196 N N . SER A 1 285 ? 13.885 39.348 -5.767 1.00 53.69 285 SER A N 1
ATOM 2197 C CA . SER A 1 285 ? 14.347 38.569 -6.914 1.00 53.69 285 SER A CA 1
ATOM 2198 C C . SER A 1 285 ? 14.526 39.530 -8.076 1.00 53.69 285 SER A C 1
ATOM 2200 O O . SER A 1 285 ? 13.630 40.332 -8.309 1.00 53.69 285 SER A O 1
ATOM 2202 N N . SER A 1 286 ? 15.682 39.391 -8.735 1.00 43.91 286 SER A N 1
ATOM 2203 C CA . SER A 1 286 ? 16.001 39.700 -10.141 1.00 43.91 286 SER A CA 1
ATOM 2204 C C . SER A 1 286 ? 15.493 41.007 -10.750 1.00 43.91 286 SER A C 1
ATOM 2206 O O . SER A 1 286 ? 14.272 41.152 -10.957 1.00 43.91 286 SER A O 1
#

Sequence (286 aa):
MDPQRAELMQQAISFLSDPHTRSSTLVQRIQFLESRGLTGDEITRAITIANQSIVNGGQVPYTAGPATLPGQNPVHVPWDWRDYFIAAVVSGSALFGAYAIAKNYMFPHLKPPTVSAYEADKEALTAQFEAAEQILKEMQAETQAMKATLEEQREKVDTAVQEVTEAVEEMRKGETEVRDEMREIRAEVNNMQEMLPKMLERVKDQERLSYGELQQELKSLKALLLSSRDANTSAATTSIFSQIGKKPSIPAWQLAQSSSASSTPVPTPPSGLTTTATSDEQVTSS

InterPro domains:
  IPR006785 Peroxisome membrane anchor protein Pex14p, N-terminal [PF04695] (5-47)
  IPR025655 Peroxisomal membrane protein 14 [PTHR23058] (3-271)
  IPR036388 Winged helix-like DNA-binding domain superfamily [G3DSA:1.10.10.10] (1-56)

Organism: Serendipita indica (strain DSM 11827) (NCBI:txid1109443)

Foldseek 3Di:
DPPVVVVLLVVLLVLLLDPVNVPDDPVVSVVVSVVSVDDPVSNVVSNVVSVVVVVPPDDDDDDDDDDDDDDDDPPDDPQDVVNVVVCCVVVVVVVVVVVCCCVVPVVVVPPPPDPVVVVVVVVVVVVVVVVVVVVVVVVVVVVVVVVVVVVVVVVVVVVVVVVVVVVVVVVVVVVVVVVVVVVVVVVVVVVCVVVVVVVVVVVVVVVVVVVVVVVVVVVVVVVVVVVVVVVPPDDDDDDPPDPPDDDDDDDPVVVPPPPDDDDDDDDDDDDDDPDDDDDDDDDDDD

Secondary structure (DSSP, 8-state):
--HHHHHHHHHHHHHHHSHHHHTS-HHHHHHHHHHTT--HHHHHHHHHHHHHHHHTTT----------PPP-----PPPPHHHHHHHHHHHHHHHHHHHHHIIIIIHHHSSPPPHHHHHHHHHHHHHHHHHHHHHHHHHHHHHHHHHHHHHHHHHHHHHHHHHHHHHHHHHHHHHHHHHHHHHHHHHHHHHHHHHHHHHHHHHHHHHHHHHHHHHHHHHHHHHHHHHHHHGGGS-------S-TT-PPPPPGGGGSTT-----PPP-PPP----------------

pLDDT: mean 78.1, std 19.49, range [36.38, 98.31]

Radius of gyration: 60.12 Å; chains: 1; bounding box: 100×60×187 Å